Protein AF-A0A7S4NSK2-F1 (afdb_monomer_lite)

InterPro domains:
  IPR000242 Tyrosine-specific protein phosphatase, PTPase domain [PR00700] (182-200)
  IPR000242 Tyrosine-specific protein phosphatase, PTPase domain [PR00700] (207-222)
  IPR000387 Tyrosine-specific protein phosphatases domain [PS50056] (168-231)
  IPR003595 Protein-tyrosine phosphatase, catalytic [SM00404] (151-241)
  IPR016130 Protein-tyrosine phosphatase, active site [PS00383] (185-195)
  IPR020422 Dual specificity protein phosphatase domain [PS50054] (97-245)
  IPR020422 Dual specificity protein phosphatase domain [SM00195] (113-239)
  IPR029021 Protein-tyrosine phosphatase-like [G3DSA:3.90.190.10] (98-243)
  IPR029021 Protein-tyrosine phosphatase-like [SSF52799] (111-237)
  IPR050561 Protein Tyrosine Phosphatase [PTHR23339] (119-239)
  IPR057023 Swiss Army Knife protein, DSP-PTPase phosphatase domain [PF22784] (97-231)

pLDDT: mean 75.89, std 24.36, range [27.78, 98.69]

Organism: NCBI:txid180227

Foldseek 3Di:
DVVVVVVVVVPPDPDDDDPVVVVVVVVVVVVVVVVVVPPPDDDDDDPPDDDLVVVVVVVVVVPPDDDDDDDDDDQVVVVVVLCVVVVHDDPDDDQPQWTDPDPQQEIFHADQCLDVDHSLVNLVSCVSSVAQEEEEQDPDDDPQVSNCVSNHHYHYQHDPPPAERALVSLVVLLVVSVPGRYYYYYYHGRAARVLLSQLSNVLLSPDDSVVSNVSCCVSRPRHHPDPNSSVNSNVNSVVSVVVVD

Secondary structure (DSSP, 8-state):
-HHHHHHHHTTS--S---HHHHHHHHHHHHHHHHHHHHTSS----------HHHHHHHHHHTTTS------PPPHHHHHHHHHHHTT--TTS-S-TT-EEEETTTEEEESPTT-SSS-HHHHHHHHHHTT--EEEE-SSS---HHHHHHTT-EEEE----TTSPPPHHHHHHHHHHHHHSSSEEEE-SSSSHHHHHHHHHHHHHTT--HHHHHHHHHHHSTT-S-SHHHHHHHHHHHHHHHHHH-

Structure (mmCIF, N/CA/C/O backbone):
data_AF-A0A7S4NSK2-F1
#
_entry.id   AF-A0A7S4NSK2-F1
#
loop_
_atom_site.group_PDB
_atom_site.id
_atom_site.type_symbol
_atom_site.label_atom_id
_atom_site.label_alt_id
_atom_site.label_comp_id
_atom_site.label_asym_id
_atom_site.label_entity_id
_atom_site.label_seq_id
_atom_site.pdbx_PDB_ins_code
_atom_site.Cartn_x
_atom_site.Cartn_y
_atom_site.Cartn_z
_atom_site.occupancy
_atom_site.B_iso_or_equiv
_atom_site.auth_seq_id
_atom_site.auth_comp_id
_atom_site.auth_asym_id
_atom_site.auth_atom_id
_atom_site.pdbx_PDB_model_num
ATOM 1 N N . LEU A 1 1 ? -33.622 -53.165 12.334 1.00 48.06 1 LEU A N 1
ATOM 2 C CA . LEU A 1 1 ? -32.420 -53.846 12.876 1.00 48.06 1 LEU A CA 1
ATOM 3 C C . LEU A 1 1 ? -31.567 -52.925 13.761 1.00 48.06 1 LEU A C 1
ATOM 5 O O . LEU A 1 1 ? -31.170 -53.372 14.823 1.00 48.06 1 LEU A O 1
ATOM 9 N N . PHE A 1 2 ? -31.385 -51.640 13.420 1.00 43.84 2 PHE A N 1
ATOM 10 C CA . PHE A 1 2 ? -30.669 -50.651 14.256 1.00 43.84 2 PHE A CA 1
ATOM 11 C C . PHE A 1 2 ? -31.341 -50.361 15.621 1.00 43.84 2 PHE A C 1
ATOM 13 O O . PHE A 1 2 ? -30.677 -50.355 16.650 1.00 43.84 2 PHE A O 1
ATOM 20 N N . VAL A 1 3 ? -32.674 -50.226 15.661 1.00 46.94 3 VAL A N 1
ATOM 21 C CA . VAL A 1 3 ? -33.416 -49.914 16.906 1.00 46.94 3 VAL A CA 1
ATOM 22 C C . VAL A 1 3 ? -33.425 -51.083 17.907 1.00 46.94 3 VAL A C 1
ATOM 24 O O . VAL A 1 3 ? -33.414 -50.857 19.109 1.00 46.94 3 VAL A O 1
ATOM 27 N N . LEU A 1 4 ? -33.363 -52.331 17.428 1.00 42.56 4 LEU A N 1
ATOM 28 C CA . LEU A 1 4 ? -33.317 -53.527 18.285 1.00 42.56 4 LEU A CA 1
ATOM 29 C C . LEU A 1 4 ? -31.932 -53.768 18.910 1.00 42.56 4 LEU A C 1
ATOM 31 O O . LEU A 1 4 ? -31.846 -54.396 19.959 1.00 42.56 4 LEU A O 1
ATOM 35 N N . TRP A 1 5 ? -30.857 -53.250 18.306 1.00 47.72 5 TRP A N 1
ATOM 36 C CA . TRP A 1 5 ? -29.498 -53.398 18.837 1.00 47.72 5 TRP A CA 1
ATOM 37 C C . TRP A 1 5 ? -29.194 -52.374 19.944 1.00 47.72 5 TRP A C 1
ATOM 39 O O . TRP A 1 5 ? -28.638 -52.732 20.980 1.00 47.72 5 TRP A O 1
ATOM 49 N N . VAL A 1 6 ? -29.665 -51.129 19.791 1.00 49.78 6 VAL A N 1
ATOM 50 C CA . VAL A 1 6 ? -29.492 -50.057 20.794 1.00 49.78 6 VAL A CA 1
ATOM 51 C C . VAL A 1 6 ? -30.162 -50.407 22.131 1.00 49.78 6 VAL A C 1
ATOM 53 O O . VAL A 1 6 ? -29.620 -5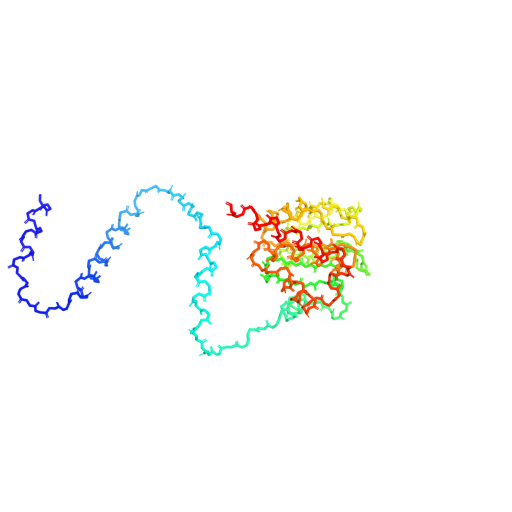0.102 23.192 1.00 49.78 6 VAL A O 1
ATOM 56 N N . SER A 1 7 ? -31.293 -51.117 22.105 1.00 45.03 7 SER A N 1
ATOM 57 C CA . SER A 1 7 ? -31.980 -51.566 23.324 1.00 45.03 7 SER A CA 1
ATOM 58 C C . SER A 1 7 ? -31.253 -52.696 24.067 1.00 45.03 7 SER A C 1
ATOM 60 O O . SER A 1 7 ? -31.401 -52.808 25.281 1.00 45.03 7 SER A O 1
ATOM 62 N N . LEU A 1 8 ? -30.444 -53.511 23.378 1.00 42.38 8 LEU A N 1
ATOM 63 C CA . LEU A 1 8 ? -29.698 -54.626 23.981 1.00 42.38 8 LEU A CA 1
ATOM 64 C C . LEU A 1 8 ? -28.357 -54.182 24.589 1.00 42.38 8 LEU A C 1
ATOM 66 O O . LEU A 1 8 ? -27.944 -54.726 25.612 1.00 42.38 8 LEU A O 1
ATOM 70 N N . SER A 1 9 ? -27.715 -53.146 24.042 1.00 45.72 9 SER A N 1
ATOM 71 C CA . SER A 1 9 ? -26.460 -52.606 24.590 1.00 45.72 9 SER A CA 1
ATOM 72 C C . SER A 1 9 ? -26.641 -51.778 25.869 1.00 45.72 9 SER A C 1
ATOM 74 O O . SER A 1 9 ? -25.706 -51.674 26.658 1.00 45.72 9 SER A O 1
ATOM 76 N N . LEU A 1 10 ? -27.838 -51.236 26.122 1.00 44.41 10 LEU A N 1
ATOM 77 C CA . LEU A 1 10 ? -28.136 -50.479 27.348 1.00 44.41 10 LEU A CA 1
ATOM 78 C C . LEU A 1 10 ? -28.413 -51.368 28.572 1.00 44.41 10 LEU A C 1
ATOM 80 O O . LEU A 1 10 ? -28.443 -50.865 29.691 1.00 44.41 10 LEU A O 1
ATOM 84 N N . CYS A 1 11 ? -28.583 -52.681 28.389 1.00 42.75 11 CYS A N 1
ATOM 85 C CA . CYS A 1 11 ? -28.995 -53.579 29.469 1.00 42.75 11 CYS A CA 1
ATOM 86 C C . CYS A 1 11 ? -27.838 -54.351 30.140 1.00 42.75 11 CYS A C 1
ATOM 88 O O . CYS A 1 11 ? -28.092 -55.138 31.044 1.00 42.75 11 CYS A O 1
ATOM 90 N N . SER A 1 12 ? -26.575 -54.156 29.727 1.00 45.25 12 SER A N 1
ATOM 91 C CA . SER A 1 12 ? -25.426 -54.943 30.236 1.00 45.25 12 SER A CA 1
ATOM 92 C C . SER A 1 12 ? -24.201 -54.119 30.657 1.00 45.25 12 SER A C 1
ATOM 94 O O . SER A 1 12 ? -23.076 -54.597 30.548 1.00 45.25 12 SER A O 1
ATOM 96 N N . PHE A 1 13 ? -24.380 -52.893 31.157 1.00 41.25 13 PHE A N 1
ATOM 97 C CA . PHE A 1 13 ? -23.256 -52.105 31.684 1.00 41.25 13 PHE A CA 1
ATOM 98 C C . PHE A 1 13 ? -23.541 -51.560 33.088 1.00 41.25 13 PHE A C 1
ATOM 100 O O . PHE A 1 13 ? -23.634 -50.360 33.330 1.00 41.25 13 PHE A O 1
ATOM 107 N N . SER A 1 14 ? -23.684 -52.474 34.049 1.00 50.28 14 SER A N 1
ATOM 108 C CA . SER A 1 14 ? -23.558 -52.163 35.473 1.00 50.28 14 SER A CA 1
ATOM 109 C C . SER A 1 14 ? -22.071 -52.101 35.834 1.00 50.28 14 SER A C 1
ATOM 111 O O . SER A 1 14 ? -21.473 -53.098 36.237 1.00 50.28 14 SER A O 1
ATOM 113 N N . GLY A 1 15 ? -21.448 -50.943 35.643 1.00 48.91 15 GLY A N 1
ATOM 114 C CA . GLY A 1 15 ? -20.050 -50.737 36.009 1.00 48.91 15 GLY A CA 1
ATOM 115 C C . GLY A 1 15 ? -19.680 -49.266 35.935 1.00 48.91 15 GLY A C 1
ATOM 116 O O . GLY A 1 15 ? -19.822 -48.637 34.892 1.00 48.91 15 GLY A O 1
ATOM 117 N N . SER A 1 16 ? -19.235 -48.718 37.061 1.00 54.38 16 SER A N 1
ATOM 118 C CA . SER A 1 16 ? -18.826 -47.328 37.244 1.00 54.38 16 SER A CA 1
ATOM 119 C C . SER A 1 16 ? -17.659 -46.947 36.324 1.00 54.38 16 SER A C 1
ATOM 121 O O . SER A 1 16 ? -16.496 -47.071 36.702 1.00 54.38 16 SER A O 1
ATOM 123 N N . LEU A 1 17 ? -17.960 -46.449 35.127 1.00 49.56 17 LEU A N 1
ATOM 124 C CA . LEU A 1 17 ? -17.038 -45.634 34.343 1.00 49.56 17 LEU A CA 1
ATOM 125 C C . LEU A 1 17 ? -17.546 -44.195 34.339 1.00 49.56 17 LEU A C 1
ATOM 127 O O . LEU A 1 17 ? -18.741 -43.944 34.179 1.00 49.56 17 LEU A O 1
ATOM 131 N N . SER A 1 18 ? -16.634 -43.248 34.563 1.00 61.62 18 SER A N 1
ATOM 132 C CA . SER A 1 18 ? -16.984 -41.835 34.646 1.00 61.62 18 SER A CA 1
ATOM 133 C C . SER A 1 18 ? -17.631 -41.368 33.341 1.00 61.62 18 SER A C 1
ATOM 135 O O . SER A 1 18 ? -17.203 -41.728 32.242 1.00 61.62 18 SER A O 1
ATOM 137 N N . PHE A 1 19 ? -18.657 -40.530 33.480 1.00 54.34 19 PHE A N 1
ATOM 138 C CA . PHE A 1 19 ? -19.456 -39.936 32.400 1.00 54.34 19 PHE A CA 1
ATOM 139 C C . PHE A 1 19 ? -18.605 -39.323 31.261 1.00 54.34 19 PHE A C 1
ATOM 141 O O . PHE A 1 19 ? -19.056 -39.212 30.125 1.00 54.34 19 PHE A O 1
ATOM 148 N N . SER A 1 20 ? -17.347 -38.979 31.555 1.00 56.88 20 SER A N 1
ATOM 149 C CA . SER A 1 20 ? -16.370 -38.408 30.625 1.00 56.88 20 SER A CA 1
ATOM 150 C C . SER A 1 20 ? -15.871 -39.398 29.556 1.00 56.88 20 SER A C 1
ATOM 152 O O . SER A 1 20 ? -15.723 -39.030 28.391 1.00 56.88 20 SER A O 1
ATOM 154 N N . LEU A 1 21 ? -15.677 -40.679 29.898 1.00 55.91 21 LEU A N 1
ATOM 155 C CA . LEU A 1 21 ? -15.218 -41.695 28.935 1.00 55.91 21 LEU A CA 1
ATOM 156 C C . LEU A 1 21 ? -16.309 -42.089 27.933 1.00 55.91 21 LEU A C 1
ATOM 158 O O . LEU A 1 21 ? -16.005 -42.375 26.777 1.00 55.91 21 LEU A O 1
ATOM 162 N N . PHE A 1 22 ? -17.575 -42.049 28.350 1.00 60.34 22 PHE A N 1
ATOM 163 C CA . PHE A 1 22 ? -18.706 -42.344 27.471 1.00 60.34 22 PHE A CA 1
ATOM 164 C C . PHE A 1 22 ? -18.863 -41.285 26.371 1.00 60.34 22 PHE A C 1
ATOM 166 O O . PHE A 1 22 ? -19.046 -41.626 25.203 1.00 60.34 22 PHE A O 1
ATOM 173 N N . PHE A 1 23 ? -18.698 -40.003 26.717 1.00 61.47 23 PHE A N 1
ATOM 174 C CA . PHE A 1 23 ? -18.707 -38.916 25.736 1.00 61.47 23 PHE A CA 1
ATOM 175 C C . PHE A 1 23 ? -17.536 -39.003 24.760 1.00 61.47 23 PHE A C 1
ATOM 177 O O . PHE A 1 23 ? -17.735 -38.783 23.569 1.00 61.47 23 PHE A O 1
ATOM 184 N N . LEU A 1 24 ? -16.344 -39.382 25.229 1.00 66.69 24 LEU A N 1
ATOM 185 C CA . LEU A 1 24 ? -15.174 -39.535 24.365 1.00 66.69 24 LEU A CA 1
ATOM 186 C C . LEU A 1 24 ? -15.370 -40.663 23.336 1.00 66.69 24 LEU A C 1
ATOM 188 O O . LEU A 1 24 ? -15.078 -40.478 22.157 1.00 66.69 24 LEU A O 1
ATOM 192 N N . PHE A 1 25 ? -15.927 -41.804 23.757 1.00 63.81 25 PHE A N 1
ATOM 193 C CA . PHE A 1 25 ? -16.236 -42.918 22.855 1.00 63.81 25 PHE A CA 1
ATOM 194 C C . PHE A 1 25 ? -17.364 -42.586 21.874 1.00 63.81 25 PHE A C 1
ATOM 196 O O . PHE A 1 25 ? -17.266 -42.930 20.697 1.00 63.81 25 PHE A O 1
ATOM 203 N N . PHE A 1 26 ? -18.397 -41.869 22.318 1.00 68.44 26 PHE A N 1
ATOM 204 C CA . PHE A 1 26 ? -19.473 -41.406 21.443 1.00 68.44 26 PHE A CA 1
ATOM 205 C C . PHE A 1 26 ? -18.962 -40.413 20.386 1.00 68.44 26 PHE A C 1
ATOM 207 O O . PHE A 1 26 ? -19.312 -40.529 19.212 1.00 68.44 26 PHE A O 1
ATOM 214 N N . PHE A 1 27 ? -18.068 -39.495 20.768 1.00 68.19 27 PHE A N 1
ATOM 215 C CA . PHE A 1 27 ? -17.462 -38.537 19.841 1.00 68.19 27 PHE A CA 1
ATOM 216 C C . PHE A 1 27 ? -16.536 -39.217 18.829 1.00 68.19 27 PHE A C 1
ATOM 218 O O . PHE A 1 27 ? -16.627 -38.930 17.638 1.00 68.19 27 PHE A O 1
ATOM 225 N N . LEU A 1 28 ? -15.693 -40.157 19.271 1.00 68.19 28 LEU A N 1
ATOM 226 C CA . LEU A 1 28 ? -14.806 -40.918 18.384 1.00 68.19 28 LEU A CA 1
ATOM 227 C C . LEU A 1 28 ? -15.592 -41.806 17.407 1.00 68.19 28 LEU A C 1
ATOM 229 O O . LEU A 1 28 ? -15.197 -41.942 16.249 1.00 68.19 28 LEU A O 1
ATOM 233 N N . PHE A 1 29 ? -16.734 -42.354 17.834 1.00 64.44 29 PHE A N 1
ATOM 234 C CA . PHE A 1 29 ? -17.601 -43.159 16.973 1.00 64.44 29 PHE A CA 1
ATOM 235 C C . PHE A 1 29 ? -18.348 -42.306 15.935 1.00 64.44 29 PHE A C 1
ATOM 237 O O . PHE A 1 29 ? -18.388 -42.676 14.764 1.00 64.44 29 PHE A O 1
ATOM 244 N N . ILE A 1 30 ? -18.861 -41.128 16.318 1.00 69.94 30 ILE A N 1
ATOM 245 C CA . ILE A 1 30 ? -19.440 -40.159 15.368 1.00 69.94 30 ILE A CA 1
ATOM 246 C C . ILE A 1 30 ? -18.384 -39.682 14.370 1.00 69.94 30 ILE A C 1
ATOM 248 O O . ILE A 1 30 ? -18.668 -39.599 13.178 1.00 69.94 30 ILE A O 1
ATOM 252 N N . PHE A 1 31 ? -17.158 -39.419 14.826 1.00 64.56 31 PHE A N 1
ATOM 253 C CA . PHE A 1 31 ? -16.075 -38.963 13.958 1.00 64.56 31 PHE A CA 1
ATOM 254 C C . PHE A 1 31 ? -15.656 -40.045 12.952 1.00 64.56 31 PHE A C 1
ATOM 256 O O . PHE A 1 31 ? -15.459 -39.745 11.779 1.00 64.56 31 PHE A O 1
ATOM 263 N N . SER A 1 32 ? -15.604 -41.313 13.372 1.00 62.41 32 SER A N 1
ATOM 264 C CA . SER A 1 32 ? -15.318 -42.444 12.480 1.00 62.41 32 SER A CA 1
ATOM 265 C C . SER A 1 32 ? -16.455 -42.713 11.486 1.00 62.41 32 SER A C 1
ATOM 267 O O . SER A 1 32 ? -16.185 -43.006 10.322 1.00 62.41 32 SER A O 1
ATOM 269 N N . PHE A 1 33 ? -17.716 -42.550 11.901 1.00 52.69 33 PHE A N 1
ATOM 270 C CA . PHE A 1 33 ? -18.875 -42.719 11.020 1.00 52.69 33 PHE A CA 1
ATOM 271 C C . PHE A 1 33 ? -19.003 -41.574 10.003 1.00 52.69 33 PHE A C 1
ATOM 273 O O . PHE A 1 33 ? -19.283 -41.822 8.833 1.00 52.69 33 PHE A O 1
ATOM 280 N N . LEU A 1 34 ? -18.718 -40.332 10.410 1.00 55.53 34 LEU A N 1
ATOM 281 C CA . LEU A 1 34 ? -18.641 -39.184 9.502 1.00 55.53 34 LEU A CA 1
ATOM 282 C C . LEU A 1 34 ? -17.461 -39.318 8.532 1.00 55.53 34 LEU A C 1
ATOM 284 O O . LEU A 1 34 ? -17.622 -39.040 7.349 1.00 55.53 34 LEU A O 1
ATOM 288 N N . PHE A 1 35 ? -16.309 -39.818 8.983 1.00 50.88 35 PHE A N 1
ATOM 289 C CA . PHE A 1 35 ? -15.156 -40.045 8.110 1.00 50.88 35 PHE A CA 1
ATOM 290 C C . PHE A 1 35 ? -15.433 -41.119 7.043 1.00 50.88 35 PHE A C 1
ATOM 292 O O . PHE A 1 35 ? -15.098 -40.911 5.882 1.00 50.88 35 PHE A O 1
ATOM 299 N N . SER A 1 36 ? -16.124 -42.214 7.391 1.00 47.50 36 SER A N 1
ATOM 300 C CA . SER A 1 36 ? -16.527 -43.241 6.412 1.00 47.50 36 SER A CA 1
ATOM 301 C C . SER A 1 36 ? -17.673 -42.809 5.492 1.00 47.50 36 SER A C 1
ATOM 303 O O . SER A 1 36 ? -17.777 -43.327 4.385 1.00 47.50 36 SER A O 1
ATOM 305 N N . PHE A 1 37 ? -18.528 -41.871 5.909 1.00 42.88 37 PHE A N 1
ATOM 306 C CA . PHE A 1 37 ? -19.607 -41.356 5.056 1.00 42.88 37 PHE A CA 1
ATOM 307 C C . PHE A 1 37 ? -19.106 -40.311 4.041 1.00 42.88 37 PHE A C 1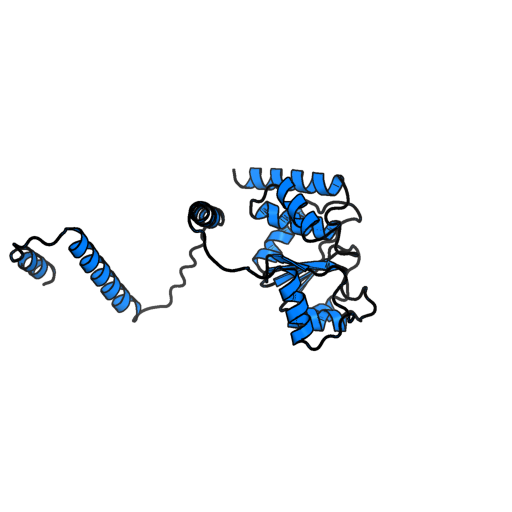
ATOM 309 O O . PHE A 1 37 ? -19.691 -40.156 2.973 1.00 42.88 37 PHE A O 1
ATOM 316 N N . PHE A 1 38 ? -17.998 -39.622 4.338 1.00 43.44 38 PHE A N 1
ATOM 317 C CA . PHE A 1 38 ? -17.425 -38.586 3.470 1.00 43.44 38 PHE A CA 1
ATOM 318 C C . PHE A 1 38 ? -16.428 -39.098 2.418 1.00 43.44 38 PHE A C 1
ATOM 320 O O . PHE A 1 38 ? -16.075 -38.340 1.517 1.00 43.44 38 PHE A O 1
ATOM 327 N N . THR A 1 39 ? -15.993 -40.362 2.467 1.00 45.97 39 THR A N 1
ATOM 328 C CA . THR A 1 39 ? -15.050 -40.902 1.469 1.00 45.97 39 THR A CA 1
ATOM 329 C C . THR A 1 39 ? -15.689 -41.326 0.148 1.00 45.97 39 THR A C 1
ATOM 331 O O . THR A 1 39 ? -14.947 -41.620 -0.784 1.00 45.97 39 THR A O 1
ATOM 334 N N . GLU A 1 40 ? -17.021 -41.342 0.018 1.00 48.88 40 GLU A N 1
ATOM 335 C CA . GLU A 1 40 ? -17.656 -41.902 -1.186 1.00 48.88 40 GLU A CA 1
ATOM 336 C C . GLU A 1 40 ? -18.537 -40.980 -2.024 1.00 48.88 40 GLU A C 1
ATOM 338 O O . GLU A 1 40 ? -18.862 -41.389 -3.131 1.00 48.88 40 GLU A O 1
ATOM 343 N N . ASN A 1 41 ? -18.884 -39.747 -1.638 1.00 40.06 41 ASN A N 1
ATOM 344 C CA . ASN A 1 41 ? -19.697 -38.918 -2.540 1.00 40.06 41 ASN A CA 1
ATOM 345 C C . ASN A 1 41 ? -19.421 -37.413 -2.460 1.00 40.06 41 ASN A C 1
ATOM 347 O O . ASN A 1 41 ? -19.643 -36.767 -1.441 1.00 40.06 41 ASN A O 1
ATOM 351 N N . THR A 1 42 ? -19.072 -36.865 -3.629 1.00 38.31 42 THR A N 1
ATOM 352 C CA . THR A 1 42 ? -19.230 -35.468 -4.071 1.00 38.31 42 THR A CA 1
ATOM 353 C C . THR A 1 42 ? -18.466 -34.374 -3.315 1.00 38.31 42 THR A C 1
ATOM 355 O O . THR A 1 42 ? -18.721 -34.052 -2.159 1.00 38.31 42 THR A O 1
ATOM 358 N N . THR A 1 43 ? -17.571 -33.712 -4.051 1.00 40.75 43 THR A N 1
ATOM 359 C CA . THR A 1 43 ? -16.918 -32.449 -3.698 1.00 40.75 43 THR A CA 1
ATOM 360 C C . THR A 1 43 ? -17.958 -31.357 -3.454 1.00 40.75 43 THR A C 1
ATOM 362 O O . THR A 1 43 ? -18.509 -30.793 -4.399 1.00 40.75 43 THR A O 1
ATOM 365 N N . PHE A 1 44 ? -18.208 -31.039 -2.188 1.00 31.83 44 PHE A N 1
ATOM 366 C CA . PHE A 1 44 ? -18.980 -29.870 -1.782 1.00 31.83 44 PHE A CA 1
ATOM 367 C C . PHE A 1 44 ? -18.024 -28.894 -1.087 1.00 31.83 44 PHE A C 1
ATOM 369 O O . PHE A 1 44 ? -17.609 -29.107 0.051 1.00 31.83 44 PHE A O 1
ATOM 376 N N . SER A 1 45 ? -17.610 -27.841 -1.793 1.00 34.62 45 SER A N 1
ATOM 377 C CA . SER A 1 45 ? -16.796 -26.766 -1.226 1.00 34.62 45 SER A CA 1
ATOM 378 C C . SER A 1 45 ? -17.684 -25.853 -0.378 1.00 34.62 45 SER A C 1
ATOM 380 O O . SER A 1 45 ? -18.267 -24.893 -0.881 1.00 34.62 45 SER A O 1
ATOM 382 N N . LEU A 1 46 ? -17.803 -26.148 0.915 1.00 28.64 46 LEU A N 1
ATOM 383 C CA . LEU A 1 46 ? -18.320 -25.191 1.892 1.00 28.64 46 LEU A CA 1
ATOM 384 C C . LEU A 1 46 ? -17.216 -24.182 2.219 1.00 28.64 46 LEU A C 1
ATOM 386 O O . LEU A 1 46 ? -16.363 -24.424 3.070 1.00 28.64 46 LEU A O 1
ATOM 390 N N . SER A 1 47 ? -17.228 -23.035 1.543 1.00 35.44 47 SER A N 1
ATOM 391 C CA . SER A 1 47 ? -16.490 -21.858 1.994 1.00 35.44 47 SER A CA 1
ATOM 392 C C . SER A 1 47 ? -17.219 -21.259 3.199 1.00 35.44 47 SER A C 1
ATOM 394 O O . SER A 1 47 ? -18.157 -20.476 3.047 1.00 35.44 47 SER A O 1
ATOM 396 N N . PHE A 1 48 ? -16.804 -21.631 4.408 1.00 30.23 48 PHE A N 1
ATOM 397 C CA . PHE A 1 48 ? -17.176 -20.883 5.605 1.00 30.23 48 PHE A CA 1
ATOM 398 C C . PHE A 1 48 ? -16.417 -19.552 5.595 1.00 30.23 48 PHE A C 1
ATOM 400 O O . PHE A 1 48 ? -15.230 -19.498 5.909 1.00 30.23 48 PHE A O 1
ATOM 407 N N . SER A 1 49 ? -17.102 -18.474 5.210 1.00 38.22 49 SER A N 1
ATOM 408 C CA . SER A 1 49 ? -16.626 -17.115 5.460 1.00 38.22 49 SER A CA 1
ATOM 409 C C . SER A 1 49 ? -16.807 -16.828 6.949 1.00 38.22 49 SER A C 1
ATOM 411 O O . SER A 1 49 ? -17.926 -16.659 7.434 1.00 38.22 49 SER A O 1
ATOM 413 N N . PHE A 1 50 ? -15.706 -16.855 7.696 1.00 36.62 50 PHE A N 1
ATOM 414 C CA . PHE A 1 50 ? -15.688 -16.381 9.074 1.00 36.62 50 PHE A CA 1
ATOM 415 C C . PHE A 1 50 ? -15.585 -14.850 9.064 1.00 36.62 50 PHE A C 1
ATOM 417 O O . PHE A 1 50 ? -14.659 -14.324 8.445 1.00 36.62 50 PHE A O 1
ATOM 424 N N . PRO A 1 51 ? -16.474 -14.118 9.760 1.00 40.88 51 PRO A N 1
ATOM 425 C CA . PRO A 1 51 ? -16.311 -12.683 9.953 1.00 40.88 51 PRO A CA 1
ATOM 426 C C . PRO A 1 51 ? -14.967 -12.410 10.638 1.00 40.88 51 PRO A C 1
ATOM 428 O O . PRO A 1 51 ? -14.671 -12.998 11.683 1.00 40.88 51 PRO A O 1
ATOM 431 N N . SER A 1 52 ? -14.164 -11.507 10.075 1.00 43.22 52 SER A N 1
ATOM 432 C CA . SER A 1 52 ? -12.829 -11.107 10.558 1.00 43.22 52 SER A CA 1
ATOM 433 C C . SER A 1 52 ? -12.795 -10.737 12.054 1.00 43.22 52 SER A C 1
ATOM 435 O O . SER A 1 52 ? -11.791 -10.949 12.733 1.00 43.22 52 SER A O 1
ATOM 437 N N . HIS A 1 53 ? -13.927 -10.308 12.618 1.00 48.12 53 HIS A N 1
ATOM 438 C CA . HIS A 1 53 ? -14.088 -9.997 14.040 1.00 48.12 53 HIS A CA 1
ATOM 439 C C . HIS A 1 53 ? -14.014 -11.224 14.984 1.00 48.12 53 HIS A C 1
ATOM 441 O O . HIS A 1 53 ? -13.514 -11.123 16.105 1.00 48.12 53 HIS A O 1
ATOM 447 N N . LEU A 1 54 ? -14.457 -12.413 14.552 1.00 37.44 54 LEU A N 1
ATOM 448 C CA . LEU A 1 54 ? -14.371 -13.645 15.361 1.00 37.44 54 LEU A CA 1
ATOM 449 C C . LEU A 1 54 ? -12.934 -14.186 15.437 1.00 37.44 54 LEU A C 1
ATOM 451 O O . LEU A 1 54 ? -12.530 -14.726 16.468 1.00 37.44 54 LEU A O 1
ATOM 455 N N . LEU A 1 55 ? -12.136 -13.966 14.386 1.00 46.09 55 LEU A N 1
ATOM 456 C CA . LEU A 1 55 ? -10.694 -14.233 14.386 1.00 46.09 55 LEU A CA 1
ATOM 457 C C . LEU A 1 55 ? -9.945 -13.320 15.368 1.00 46.09 55 LEU A C 1
ATOM 459 O O . LEU A 1 55 ? -9.022 -13.781 16.041 1.00 46.09 55 LEU A O 1
ATOM 463 N N . TYR A 1 56 ? -10.372 -12.062 15.512 1.00 43.78 56 TYR A N 1
ATOM 464 C CA . TYR A 1 56 ? -9.810 -11.131 16.492 1.00 43.78 56 TYR A CA 1
ATOM 465 C C . TYR A 1 56 ? -10.084 -11.575 17.938 1.00 43.78 56 TYR A C 1
ATOM 467 O O . TYR A 1 56 ? -9.150 -11.672 18.733 1.00 43.78 56 TYR A O 1
ATOM 475 N N . LEU A 1 57 ? -11.322 -11.953 18.278 1.00 38.59 57 LEU A N 1
ATOM 476 C CA . LEU A 1 57 ? -11.668 -12.399 19.639 1.00 38.59 57 LEU A CA 1
ATOM 477 C C . LEU A 1 57 ? -10.948 -13.693 20.056 1.00 38.59 57 LEU A C 1
ATOM 479 O O . LEU A 1 57 ? -10.538 -13.832 21.210 1.00 38.59 57 LEU A O 1
ATOM 483 N N . LEU A 1 58 ? -10.718 -14.614 19.115 1.00 40.38 58 LEU A N 1
ATOM 484 C CA . LEU A 1 58 ? -9.903 -15.809 19.361 1.00 40.38 58 LEU A CA 1
ATOM 485 C C . LEU A 1 58 ? -8.414 -15.473 19.561 1.00 40.38 58 LEU A C 1
ATOM 487 O O . LEU A 1 58 ? -7.735 -16.137 20.344 1.00 40.38 58 LEU A O 1
ATOM 491 N N . LYS A 1 59 ? -7.902 -14.426 18.901 1.00 44.09 59 LYS A N 1
ATOM 492 C CA . LYS A 1 59 ? -6.518 -13.952 19.064 1.00 44.09 59 LYS A CA 1
ATOM 493 C C . LYS A 1 59 ? -6.308 -13.226 20.399 1.00 44.09 59 LYS A C 1
ATOM 495 O O . LYS A 1 59 ? -5.280 -13.426 21.039 1.00 44.09 59 LYS A O 1
ATOM 500 N N . VAL A 1 60 ? -7.284 -12.422 20.830 1.00 43.25 60 VAL A N 1
ATOM 501 C CA . VAL A 1 60 ? -7.222 -11.624 22.068 1.00 43.25 60 VAL A CA 1
ATOM 502 C C . VAL A 1 60 ? -7.363 -12.501 23.318 1.00 43.25 60 VAL A C 1
ATOM 504 O O . VAL A 1 60 ? -6.631 -12.295 24.284 1.00 43.25 60 VAL A O 1
ATOM 507 N N . ASN A 1 61 ? -8.201 -13.544 23.293 1.00 37.91 61 ASN A N 1
ATOM 508 C CA . ASN A 1 61 ? -8.348 -14.459 24.436 1.00 37.91 61 ASN A CA 1
ATOM 509 C C . ASN A 1 61 ? -7.131 -15.375 24.666 1.00 37.91 61 ASN A C 1
ATOM 511 O O . ASN A 1 61 ? -6.936 -15.852 25.780 1.00 37.91 61 ASN A O 1
ATOM 515 N N . ASN A 1 62 ? -6.277 -15.571 23.656 1.00 34.94 62 ASN A N 1
ATOM 516 C CA . ASN A 1 62 ? -5.008 -16.297 23.792 1.00 34.94 62 ASN A CA 1
ATOM 517 C C . ASN A 1 62 ? -3.817 -15.400 24.188 1.00 34.94 62 ASN A C 1
ATOM 519 O O . ASN A 1 62 ? -2.712 -15.903 24.373 1.00 34.94 62 ASN A O 1
ATOM 523 N N . MET A 1 63 ? -4.006 -14.084 24.350 1.00 37.94 63 MET A N 1
ATOM 524 C CA . MET A 1 63 ? -2.936 -13.162 24.763 1.00 37.94 63 MET A CA 1
ATOM 525 C C . MET A 1 63 ? -2.746 -13.045 26.286 1.00 37.94 63 MET A C 1
ATOM 527 O O . MET A 1 63 ? -1.833 -12.348 26.723 1.00 37.94 63 MET A O 1
ATOM 531 N N . SER A 1 64 ? -3.541 -13.738 27.110 1.00 34.41 64 SER A N 1
ATOM 532 C CA . SER A 1 64 ? -3.432 -13.674 28.578 1.00 34.41 64 SER A CA 1
ATOM 533 C C . SER A 1 64 ? -2.779 -14.890 29.248 1.00 34.41 64 SER A C 1
ATOM 535 O O . SER A 1 64 ? -2.629 -14.885 30.467 1.00 34.41 64 SER A O 1
ATOM 537 N N . SER A 1 65 ? -2.317 -15.909 28.512 1.00 33.59 65 SER A N 1
ATOM 538 C CA . SER A 1 65 ? -1.545 -16.998 29.135 1.00 33.59 65 SER A CA 1
ATOM 539 C C . SER A 1 65 ? -0.647 -17.770 28.164 1.00 33.59 65 SER A C 1
ATOM 541 O O . SER A 1 65 ? -1.062 -18.761 27.586 1.00 33.59 65 SER A O 1
ATOM 543 N N . SER A 1 66 ? 0.615 -17.348 28.038 1.00 30.91 66 SER A N 1
ATOM 544 C CA . SER A 1 66 ? 1.773 -18.262 27.989 1.00 30.91 66 SER A CA 1
ATOM 545 C C . SER A 1 66 ? 3.069 -17.486 27.752 1.00 30.91 66 SER A C 1
ATOM 547 O O . SER A 1 66 ? 3.380 -17.049 26.645 1.00 30.91 66 SER A O 1
ATOM 549 N N . SER A 1 67 ? 3.855 -17.355 28.811 1.00 37.12 67 SER A N 1
ATOM 550 C CA . SER A 1 67 ? 5.287 -17.093 28.764 1.00 37.12 67 SER A CA 1
ATOM 551 C C . SER A 1 67 ? 6.033 -18.369 28.357 1.00 37.12 67 SER A C 1
ATOM 553 O O . SER A 1 67 ? 5.977 -19.344 29.103 1.00 37.12 67 SER A O 1
ATOM 555 N N . SER A 1 68 ? 6.737 -18.380 27.219 1.00 28.77 68 SER A N 1
ATOM 556 C CA . SER A 1 68 ? 8.083 -18.979 27.058 1.00 28.77 68 SER A CA 1
ATOM 557 C C . SER A 1 68 ? 8.550 -19.044 25.592 1.00 28.77 68 SER A C 1
ATOM 559 O O . SER A 1 68 ? 7.856 -19.524 24.706 1.00 28.77 68 SER A O 1
ATOM 561 N N . SER A 1 69 ? 9.784 -18.562 25.398 1.00 32.00 69 SER A N 1
ATOM 562 C CA . SER A 1 69 ? 10.781 -18.942 24.382 1.00 32.00 69 SER A CA 1
ATOM 563 C C . SER A 1 69 ? 10.414 -18.925 22.891 1.00 32.00 69 SER A C 1
ATOM 565 O O . SER A 1 69 ? 10.033 -19.940 22.317 1.00 32.00 69 SER A O 1
ATOM 567 N N . SER A 1 70 ? 10.733 -17.821 22.212 1.00 27.78 70 SER A N 1
ATOM 568 C CA . SER A 1 70 ? 11.858 -17.708 21.250 1.00 27.78 70 SER A CA 1
ATOM 569 C C . SER A 1 70 ? 11.848 -16.306 20.608 1.00 27.78 70 SER A C 1
ATOM 571 O O . SER A 1 70 ? 10.776 -15.723 20.445 1.00 27.78 70 SER A O 1
ATOM 573 N N . PRO A 1 71 ? 13.007 -15.697 20.288 1.00 30.52 71 PRO A N 1
ATOM 574 C CA . PRO A 1 71 ? 13.020 -14.390 19.650 1.00 30.52 71 PRO A CA 1
ATOM 575 C C . PRO A 1 71 ? 12.632 -14.561 18.179 1.00 30.52 71 PRO A C 1
ATO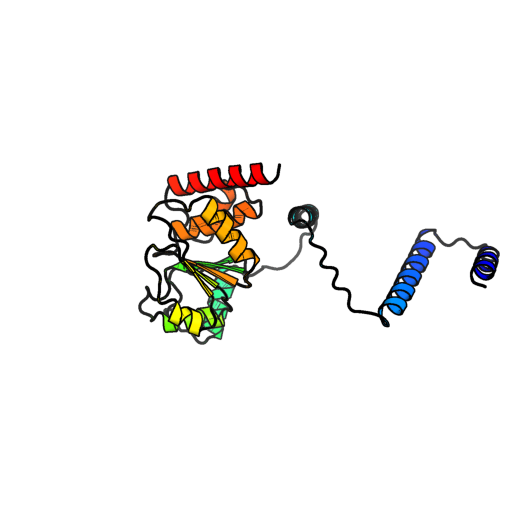M 577 O O . PRO A 1 71 ? 13.425 -15.027 17.366 1.00 30.52 71 PRO A O 1
ATOM 580 N N . SER A 1 72 ? 11.400 -14.186 17.833 1.00 31.03 72 SER A N 1
ATOM 581 C CA . SER A 1 72 ? 11.001 -13.979 16.440 1.00 31.03 72 SER A CA 1
ATOM 582 C C . SER A 1 72 ? 11.912 -12.911 15.821 1.00 31.03 72 SER A C 1
ATOM 584 O O . SER A 1 72 ? 12.062 -11.840 16.426 1.00 31.03 72 SER A O 1
ATOM 586 N N . PRO A 1 73 ? 12.529 -13.156 14.657 1.00 31.14 73 PRO A N 1
ATOM 587 C CA . PRO A 1 73 ? 13.498 -12.227 14.105 1.00 31.14 73 PRO A CA 1
ATOM 588 C C . PRO A 1 73 ? 12.775 -10.955 13.627 1.00 31.14 73 PRO A C 1
ATOM 590 O O . PRO A 1 73 ? 11.646 -10.990 13.134 1.00 31.14 73 PRO A O 1
ATOM 593 N N . SER A 1 74 ? 13.391 -9.794 13.853 1.00 33.44 74 SER A N 1
ATOM 594 C CA . SER A 1 74 ? 12.815 -8.486 13.518 1.00 33.44 74 SER A CA 1
ATOM 595 C C . SER A 1 74 ? 12.568 -8.362 12.003 1.00 33.44 74 SER A C 1
ATOM 597 O O . SER A 1 74 ? 13.360 -8.900 11.234 1.00 33.44 74 SER A O 1
ATOM 599 N N . PRO A 1 75 ? 11.549 -7.626 11.517 1.00 42.09 75 PRO A N 1
ATOM 600 C CA . PRO A 1 75 ? 11.197 -7.561 10.085 1.00 42.09 75 PRO A CA 1
ATOM 601 C C . PRO A 1 75 ? 12.360 -7.196 9.140 1.00 42.09 75 PRO A C 1
ATOM 603 O O . PRO A 1 75 ? 12.386 -7.619 7.986 1.00 42.09 75 PRO A O 1
ATOM 606 N N . SER A 1 76 ? 13.362 -6.467 9.644 1.00 45.44 76 SER A N 1
ATOM 607 C CA . SER A 1 76 ? 14.598 -6.111 8.933 1.00 45.44 76 SER A CA 1
ATOM 608 C C . SER A 1 76 ? 15.515 -7.294 8.595 1.00 45.44 76 SER A C 1
ATOM 610 O O . SER A 1 76 ? 16.341 -7.172 7.695 1.00 45.44 76 SER A O 1
ATOM 612 N N . SER A 1 77 ? 15.405 -8.411 9.315 1.00 47.03 77 SER A N 1
ATOM 613 C CA . SER A 1 77 ? 16.176 -9.636 9.053 1.00 47.03 77 SER A CA 1
ATOM 614 C C . SER A 1 77 ? 15.698 -10.333 7.780 1.00 47.03 77 SER A C 1
ATOM 616 O O . SER A 1 77 ? 16.518 -10.621 6.925 1.00 47.03 77 SER A O 1
ATOM 618 N N . SER A 1 78 ? 14.382 -10.458 7.577 1.00 54.28 78 SER A N 1
ATOM 619 C CA . SER A 1 78 ? 13.797 -11.166 6.426 1.00 54.28 78 SER A CA 1
ATOM 620 C C . SER A 1 78 ? 14.159 -10.562 5.066 1.00 54.28 78 SER A C 1
ATOM 622 O O . SER A 1 78 ? 14.425 -11.287 4.113 1.00 54.28 78 SER A O 1
ATOM 624 N N . VAL A 1 79 ? 14.216 -9.229 4.967 1.00 54.81 79 VAL A N 1
ATOM 625 C CA . VAL A 1 79 ? 14.603 -8.543 3.725 1.00 54.81 79 VAL A CA 1
ATOM 626 C C . VAL A 1 79 ? 16.097 -8.703 3.482 1.00 54.81 79 VAL A C 1
ATOM 628 O O . VAL A 1 79 ? 16.493 -9.018 2.369 1.00 54.81 79 VAL A O 1
ATOM 631 N N . LYS A 1 80 ? 16.931 -8.557 4.518 1.00 53.50 80 LYS A N 1
ATOM 632 C CA . LYS A 1 80 ? 18.381 -8.757 4.399 1.00 53.50 80 LYS A CA 1
ATOM 633 C C . LYS A 1 80 ? 18.735 -10.206 4.079 1.00 53.50 80 LYS A C 1
ATOM 635 O O . LYS A 1 80 ? 19.600 -10.432 3.246 1.00 53.50 80 LYS A O 1
ATOM 640 N N . GLU A 1 81 ? 18.062 -11.170 4.693 1.00 56.12 81 GLU A N 1
ATOM 641 C CA . GLU A 1 81 ? 18.215 -12.601 4.427 1.00 56.12 81 GLU A CA 1
ATOM 642 C C . GLU A 1 81 ? 17.755 -12.954 3.014 1.00 56.12 81 GLU A C 1
ATOM 644 O O . GLU A 1 81 ? 18.482 -13.650 2.316 1.00 56.12 81 GLU A O 1
ATOM 649 N N . ALA A 1 82 ? 16.625 -12.411 2.546 1.00 56.44 82 ALA A N 1
ATOM 650 C CA . ALA A 1 82 ? 16.193 -12.563 1.158 1.00 56.44 82 ALA A CA 1
ATOM 651 C C . ALA A 1 82 ? 17.202 -11.936 0.179 1.00 56.44 82 ALA A C 1
ATOM 653 O O . ALA A 1 82 ? 17.621 -12.593 -0.765 1.00 56.44 82 ALA A O 1
ATOM 654 N N . MET A 1 83 ? 17.667 -10.708 0.433 1.00 58.91 83 MET A N 1
ATOM 655 C CA . MET A 1 83 ? 18.687 -10.040 -0.389 1.00 58.91 83 MET A CA 1
ATOM 656 C C . MET A 1 83 ? 20.016 -10.816 -0.397 1.00 58.91 83 MET A C 1
ATOM 658 O O . MET A 1 83 ? 20.646 -10.961 -1.442 1.00 58.91 83 MET A O 1
ATOM 662 N N . THR A 1 84 ? 20.415 -11.377 0.747 1.00 58.25 84 THR A N 1
ATOM 663 C CA . THR A 1 84 ? 21.640 -12.181 0.895 1.00 58.25 84 THR A CA 1
ATOM 664 C C . THR A 1 84 ? 21.506 -13.531 0.189 1.00 58.25 84 THR A C 1
ATOM 666 O O . THR A 1 84 ? 22.418 -13.943 -0.524 1.00 58.25 84 THR A O 1
ATOM 669 N N . ALA A 1 85 ? 20.360 -14.206 0.322 1.00 56.09 85 ALA A N 1
ATOM 670 C CA . ALA A 1 85 ? 20.057 -15.464 -0.362 1.00 56.09 85 ALA A CA 1
ATOM 671 C C . ALA A 1 85 ? 19.990 -15.303 -1.890 1.00 56.09 85 ALA A C 1
ATOM 673 O O . ALA A 1 85 ? 20.263 -16.251 -2.623 1.00 56.09 85 ALA A O 1
ATOM 674 N N . LEU A 1 86 ? 19.683 -14.095 -2.370 1.00 59.69 86 LEU A N 1
ATOM 675 C CA . LEU A 1 86 ? 19.691 -13.726 -3.786 1.00 59.69 86 LEU A CA 1
ATOM 676 C C . LEU A 1 86 ? 21.080 -13.292 -4.301 1.00 59.69 86 LEU A C 1
ATOM 678 O O . LEU A 1 86 ? 21.201 -12.902 -5.461 1.00 59.69 86 LEU A O 1
ATOM 682 N N . GLY A 1 87 ? 22.132 -13.364 -3.473 1.00 49.84 87 GLY A N 1
ATOM 683 C CA . GLY A 1 87 ? 23.501 -13.003 -3.861 1.00 49.84 87 GLY A CA 1
ATOM 684 C C . GLY A 1 87 ? 23.695 -11.506 -4.122 1.00 49.84 87 GLY A C 1
ATOM 685 O O . GLY A 1 87 ? 24.597 -11.121 -4.866 1.00 49.84 87 GLY A O 1
ATOM 686 N N . MET A 1 88 ? 22.836 -10.658 -3.550 1.00 56.25 88 MET A N 1
ATOM 687 C CA . MET A 1 88 ? 22.872 -9.212 -3.753 1.00 56.25 88 MET A CA 1
ATOM 688 C C . MET A 1 88 ? 23.915 -8.567 -2.834 1.00 56.25 88 MET A C 1
ATOM 690 O O . MET A 1 88 ? 24.003 -8.879 -1.647 1.00 56.25 88 MET A O 1
ATOM 694 N N . VAL A 1 89 ? 24.712 -7.648 -3.382 1.00 47.91 89 VAL A N 1
ATOM 695 C CA . VAL A 1 89 ? 25.743 -6.916 -2.634 1.00 47.91 89 VAL A CA 1
ATOM 696 C C . VAL A 1 89 ? 25.076 -5.840 -1.777 1.00 47.91 89 VAL A C 1
ATOM 698 O O . VAL A 1 89 ? 24.155 -5.158 -2.233 1.00 47.91 89 VAL A O 1
ATOM 701 N N . GLU A 1 90 ? 25.556 -5.649 -0.550 1.00 39.50 90 GLU A N 1
ATOM 702 C CA . GLU A 1 90 ? 25.159 -4.533 0.311 1.00 39.50 90 GLU A CA 1
ATOM 703 C C . GLU A 1 90 ? 25.357 -3.204 -0.455 1.00 39.50 90 GLU A C 1
ATOM 705 O O . GLU A 1 90 ? 26.475 -2.852 -0.824 1.00 39.50 90 GLU A O 1
ATOM 710 N N . GLY A 1 91 ? 24.262 -2.507 -0.789 1.00 46.22 91 GLY A N 1
ATOM 711 C CA . GLY A 1 91 ? 24.283 -1.304 -1.642 1.00 46.22 91 GLY A CA 1
ATOM 712 C C . GLY A 1 91 ? 23.802 -1.487 -3.091 1.00 46.22 91 GLY A C 1
ATOM 713 O O . GLY A 1 91 ? 23.786 -0.513 -3.841 1.00 46.22 91 GLY A O 1
ATOM 714 N N . THR A 1 92 ? 23.359 -2.684 -3.492 1.00 47.81 92 THR A N 1
ATOM 715 C CA . THR A 1 92 ? 22.645 -2.910 -4.765 1.00 47.81 92 THR A CA 1
ATOM 716 C C . THR A 1 92 ? 21.131 -2.858 -4.551 1.00 47.81 92 THR A C 1
ATOM 718 O O . THR A 1 92 ? 20.611 -3.373 -3.563 1.00 47.81 92 THR A O 1
ATOM 721 N N . CYS A 1 93 ? 20.450 -2.102 -5.415 1.00 51.03 93 CYS A N 1
ATOM 722 C CA . CYS A 1 93 ? 19.152 -1.496 -5.138 1.00 51.03 93 CYS A CA 1
ATOM 723 C C . CYS A 1 93 ? 18.046 -2.491 -4.766 1.00 51.03 93 CYS A C 1
ATOM 725 O O . CYS A 1 93 ? 17.651 -3.341 -5.556 1.00 51.03 93 CYS A O 1
ATOM 727 N N . LEU A 1 94 ? 17.471 -2.255 -3.592 1.00 63.75 94 LEU A N 1
ATOM 728 C CA . LEU A 1 94 ? 16.042 -2.377 -3.356 1.00 63.75 94 LEU A CA 1
ATOM 729 C C . LEU A 1 94 ? 15.544 -0.940 -3.161 1.00 63.75 94 LEU A C 1
ATOM 731 O O . LEU A 1 94 ? 16.270 -0.141 -2.560 1.00 63.75 94 LEU A O 1
ATOM 735 N N . CYS A 1 95 ? 14.354 -0.605 -3.674 1.00 68.25 95 CYS A N 1
ATOM 736 C CA . CYS A 1 95 ? 13.672 0.673 -3.440 1.00 68.25 95 CYS A CA 1
ATOM 737 C C . CYS A 1 95 ? 14.039 1.215 -2.042 1.00 68.25 95 CYS A C 1
ATOM 739 O O . CYS A 1 95 ? 13.801 0.511 -1.060 1.00 68.25 95 CYS A O 1
ATOM 741 N N . GLN A 1 96 ? 14.655 2.400 -1.931 1.00 70.75 96 GLN A N 1
ATOM 742 C CA . GLN A 1 96 ? 15.424 2.817 -0.738 1.00 70.75 96 GLN A CA 1
ATOM 743 C C . GLN A 1 96 ? 14.673 2.669 0.598 1.00 70.75 96 GLN A C 1
ATOM 745 O O . GLN A 1 96 ? 15.286 2.498 1.650 1.00 70.75 96 GLN A O 1
ATOM 750 N N . THR A 1 97 ? 13.342 2.739 0.563 1.00 84.69 97 THR A N 1
ATOM 751 C CA . THR A 1 97 ? 12.455 2.651 1.729 1.00 84.69 97 THR A CA 1
ATOM 752 C C . THR A 1 97 ? 11.583 1.389 1.743 1.00 84.69 97 THR A C 1
ATOM 754 O O . THR A 1 97 ? 10.510 1.384 2.352 1.00 84.69 97 THR A O 1
ATOM 757 N N . PHE A 1 98 ? 12.001 0.309 1.076 1.00 91.38 98 PHE A N 1
ATOM 758 C CA . PHE A 1 98 ? 11.280 -0.961 1.111 1.00 91.38 98 PHE A CA 1
ATOM 759 C C . PHE A 1 98 ? 11.221 -1.531 2.535 1.00 91.38 98 PHE A C 1
ATOM 761 O O . PHE A 1 98 ? 12.236 -1.661 3.218 1.00 91.38 98 PHE A O 1
ATOM 768 N N . SER A 1 99 ? 10.029 -1.932 2.976 1.00 90.94 99 SER A N 1
ATOM 769 C CA . SER A 1 99 ? 9.862 -2.775 4.163 1.00 90.94 99 SER A CA 1
ATOM 770 C C . SER A 1 99 ? 8.497 -3.456 4.162 1.00 90.94 99 SER A C 1
ATOM 772 O O . SER A 1 99 ? 7.498 -2.870 3.737 1.00 90.94 99 SER A O 1
ATOM 774 N N . TRP A 1 100 ? 8.442 -4.653 4.741 1.00 92.44 100 TRP A N 1
ATOM 775 C CA . TRP A 1 100 ? 7.187 -5.298 5.115 1.00 92.44 100 TRP A CA 1
ATOM 776 C C . TRP A 1 100 ? 6.532 -4.558 6.288 1.00 92.44 100 TRP A C 1
ATOM 778 O O . TRP A 1 100 ? 7.219 -4.140 7.222 1.00 92.44 100 TRP A O 1
ATOM 788 N N . VAL A 1 101 ? 5.210 -4.389 6.224 1.00 92.06 101 VAL A N 1
ATOM 789 C CA . VAL A 1 101 ? 4.365 -3.896 7.329 1.00 92.06 101 VAL A CA 1
ATOM 790 C C . VAL A 1 101 ? 3.565 -5.045 7.924 1.00 92.06 101 VAL A C 1
ATOM 792 O O . VAL A 1 101 ? 3.485 -5.187 9.144 1.00 92.06 101 VAL A O 1
ATOM 795 N N . ILE A 1 102 ? 3.013 -5.888 7.052 1.00 89.75 102 ILE A N 1
ATOM 796 C CA . ILE A 1 102 ? 2.456 -7.188 7.409 1.00 89.75 102 ILE A CA 1
ATOM 797 C C . ILE A 1 102 ? 3.313 -8.219 6.690 1.00 89.75 102 ILE A C 1
ATOM 799 O O . ILE A 1 102 ? 3.387 -8.217 5.457 1.00 89.75 102 ILE A O 1
ATOM 803 N N . ASN A 1 103 ? 3.999 -9.053 7.474 1.00 82.81 103 ASN A N 1
ATOM 804 C CA . ASN A 1 103 ? 4.944 -10.040 6.961 1.00 82.81 103 ASN A CA 1
ATOM 805 C C . ASN A 1 103 ? 4.299 -10.871 5.848 1.00 82.81 103 ASN A C 1
ATOM 807 O O . ASN A 1 103 ? 3.227 -11.438 6.045 1.00 82.81 103 ASN A O 1
ATOM 811 N N . SER A 1 104 ? 4.965 -10.913 4.692 1.00 81.00 104 SER A N 1
ATOM 812 C CA . SER A 1 104 ? 4.550 -11.702 3.526 1.00 81.00 104 SER A CA 1
ATOM 813 C C . SER A 1 104 ? 3.133 -11.414 3.011 1.00 81.00 104 SER A C 1
ATOM 815 O O . SER A 1 104 ? 2.556 -12.280 2.366 1.00 81.00 104 SER A O 1
ATOM 817 N N . LYS A 1 105 ? 2.584 -10.217 3.273 1.00 92.19 105 LYS A N 1
ATOM 818 C CA . LYS A 1 105 ? 1.266 -9.785 2.773 1.00 92.19 105 LYS A CA 1
ATOM 819 C C . LYS A 1 105 ? 1.277 -8.362 2.224 1.00 92.19 105 LYS A C 1
ATOM 821 O O . LYS A 1 105 ? 0.765 -8.124 1.137 1.00 92.19 105 LYS A O 1
ATOM 826 N N . MET A 1 106 ? 1.870 -7.413 2.950 1.00 96.00 106 MET A N 1
ATOM 827 C CA . MET A 1 106 ? 1.833 -5.998 2.571 1.00 96.00 106 MET A CA 1
ATOM 828 C C . MET A 1 106 ? 3.162 -5.303 2.869 1.00 96.00 106 MET A C 1
ATOM 830 O O . MET A 1 106 ? 3.641 -5.311 4.009 1.00 96.00 106 MET A O 1
ATOM 834 N N . ALA A 1 107 ? 3.733 -4.669 1.848 1.00 96.44 107 ALA A N 1
ATOM 835 C CA . ALA A 1 107 ? 4.966 -3.895 1.921 1.00 96.44 107 ALA A CA 1
ATOM 836 C C . ALA A 1 107 ? 4.764 -2.466 1.409 1.00 96.44 107 ALA A C 1
ATOM 838 O O . ALA A 1 107 ? 3.867 -2.191 0.615 1.00 96.44 107 ALA A O 1
ATOM 839 N N . GLY A 1 108 ? 5.634 -1.558 1.846 1.00 96.19 108 GLY A N 1
ATOM 840 C CA . GLY A 1 108 ? 5.743 -0.217 1.278 1.00 96.19 108 GLY A CA 1
ATOM 841 C C . GLY A 1 108 ? 7.140 0.064 0.760 1.00 96.19 108 GLY A C 1
ATOM 842 O O . GLY A 1 108 ? 8.110 -0.412 1.354 1.00 96.19 108 GLY A O 1
ATOM 843 N N . SER A 1 109 ? 7.263 0.886 -0.277 1.00 94.44 109 SER A N 1
ATOM 844 C CA . SER A 1 109 ? 8.559 1.326 -0.801 1.00 94.44 109 SER A CA 1
ATOM 845 C C . SER A 1 109 ? 8.524 2.709 -1.447 1.00 94.44 109 SER A C 1
ATOM 847 O O . SER A 1 109 ? 7.464 3.304 -1.638 1.00 94.44 109 SER A O 1
ATOM 849 N N . SER A 1 110 ? 9.705 3.221 -1.801 1.00 93.38 110 SER A N 1
ATOM 850 C CA . SER A 1 110 ? 9.854 4.278 -2.801 1.00 93.38 110 SER A CA 1
ATOM 851 C C . SER A 1 110 ? 9.463 3.751 -4.180 1.00 93.38 110 SER A C 1
ATOM 853 O O . SER A 1 110 ? 9.344 2.537 -4.368 1.00 93.38 110 SER A O 1
ATOM 855 N N . CYS A 1 111 ? 9.290 4.657 -5.139 1.00 93.81 111 CYS A N 1
ATOM 856 C CA . CYS A 1 111 ? 8.957 4.292 -6.510 1.00 93.81 111 CYS A CA 1
ATOM 857 C C . CYS A 1 111 ? 10.006 3.325 -7.091 1.00 93.81 111 CYS A C 1
ATOM 859 O O . CYS A 1 111 ? 11.196 3.664 -7.068 1.00 93.81 111 CYS A O 1
ATOM 861 N N . PRO A 1 112 ? 9.596 2.154 -7.611 1.00 92.50 112 PRO A N 1
ATOM 862 C CA . PRO A 1 112 ? 10.472 1.301 -8.407 1.00 92.50 112 PRO A CA 1
ATOM 863 C C . PRO A 1 112 ? 11.030 2.072 -9.610 1.00 92.50 112 PRO A C 1
ATOM 865 O O . PRO A 1 112 ? 10.331 2.898 -10.200 1.00 92.50 112 PRO A O 1
ATOM 868 N N . GLY A 1 113 ? 12.298 1.847 -9.949 1.00 88.31 113 GLY A N 1
ATOM 869 C CA . GLY A 1 113 ? 13.011 2.552 -11.018 1.00 88.31 113 GLY A CA 1
ATOM 870 C C . GLY A 1 113 ? 13.433 3.989 -10.689 1.00 88.31 113 GLY A C 1
ATOM 871 O O . GLY A 1 113 ? 14.013 4.652 -11.541 1.00 88.31 113 GLY A O 1
ATOM 872 N N . ASN A 1 114 ? 13.178 4.480 -9.469 1.00 81.81 114 ASN A N 1
ATOM 873 C CA . ASN A 1 114 ? 13.627 5.802 -8.994 1.00 81.81 114 ASN A CA 1
ATOM 874 C C . ASN A 1 114 ? 14.954 5.738 -8.207 1.00 81.81 114 ASN A C 1
ATOM 876 O O . ASN A 1 114 ? 15.276 6.595 -7.385 1.00 81.81 114 ASN A O 1
ATOM 880 N N . SER A 1 115 ? 15.698 4.659 -8.401 1.00 71.69 115 SER A N 1
ATOM 881 C CA . SER A 1 115 ? 16.996 4.382 -7.802 1.00 71.69 115 SER A CA 1
ATOM 882 C C . SER A 1 115 ? 18.059 4.394 -8.914 1.00 71.69 115 SER A C 1
ATOM 884 O O . SER A 1 115 ? 17.709 4.503 -10.088 1.00 71.69 115 SER A O 1
ATOM 886 N N . PRO A 1 116 ? 19.365 4.260 -8.618 1.00 69.69 116 PRO A N 1
ATOM 887 C CA . PRO A 1 116 ? 20.349 4.035 -9.680 1.00 69.69 116 PRO A CA 1
ATOM 888 C C . PRO A 1 116 ? 20.116 2.734 -10.476 1.00 69.69 116 PRO A C 1
ATOM 890 O O . PRO A 1 116 ? 20.768 2.538 -11.499 1.00 69.69 116 PRO A O 1
ATOM 893 N N . ALA A 1 117 ? 19.233 1.836 -10.024 1.00 70.81 117 ALA A N 1
ATOM 894 C CA . ALA A 1 117 ? 18.853 0.644 -10.768 1.00 70.81 117 ALA A CA 1
ATOM 895 C C . ALA A 1 117 ? 17.669 0.907 -11.710 1.00 70.81 117 ALA A C 1
ATOM 897 O O . ALA A 1 117 ? 16.830 1.774 -11.471 1.00 70.81 117 ALA A O 1
ATOM 898 N N . SER A 1 118 ? 17.595 0.131 -12.793 1.00 87.06 118 SER A N 1
ATOM 899 C CA . SER A 1 118 ? 16.474 0.204 -13.728 1.00 87.06 118 SER A CA 1
ATOM 900 C C . SER A 1 118 ? 15.182 -0.327 -13.101 1.00 87.06 118 SER A C 1
ATOM 902 O O . SER A 1 118 ? 15.207 -1.195 -12.226 1.00 87.06 118 SER A O 1
ATOM 904 N N . LEU A 1 119 ? 14.038 0.136 -13.614 1.00 90.94 119 LEU A N 1
ATOM 905 C CA . LEU A 1 119 ? 12.727 -0.410 -13.251 1.00 90.94 119 LEU A CA 1
ATOM 906 C C . LEU A 1 119 ? 12.676 -1.935 -13.449 1.00 90.94 119 LEU A C 1
ATOM 908 O O . LEU A 1 119 ? 12.180 -2.651 -12.588 1.00 90.94 119 LEU A O 1
ATOM 912 N N . GLU A 1 120 ? 13.247 -2.441 -14.544 1.00 92.06 120 GLU A N 1
ATOM 913 C CA . GLU A 1 120 ? 13.326 -3.878 -14.831 1.00 92.06 120 GLU A CA 1
ATOM 914 C C . GLU A 1 120 ? 14.076 -4.661 -13.739 1.00 92.06 120 GLU A C 1
ATOM 916 O O . GLU A 1 120 ? 13.649 -5.744 -13.333 1.00 92.06 120 GLU A O 1
ATOM 921 N N . TYR A 1 121 ? 15.176 -4.103 -13.226 1.00 88.81 121 TYR A N 1
ATOM 922 C CA . TYR A 1 121 ? 15.940 -4.720 -12.146 1.00 88.81 121 TYR A CA 1
ATOM 923 C C . TYR A 1 121 ? 15.125 -4.791 -10.851 1.00 88.81 121 TYR A C 1
ATOM 925 O O . TYR A 1 121 ? 15.048 -5.858 -10.237 1.00 88.81 121 TYR A O 1
ATOM 933 N N . ASP A 1 122 ? 14.466 -3.691 -10.476 1.00 91.12 122 ASP A N 1
ATOM 934 C CA . ASP A 1 122 ? 13.596 -3.656 -9.298 1.00 91.12 122 ASP A CA 1
ATOM 935 C C . ASP A 1 122 ? 12.446 -4.671 -9.438 1.00 91.12 122 ASP A C 1
ATOM 937 O O . ASP A 1 122 ? 12.193 -5.447 -8.517 1.00 91.12 122 ASP A O 1
ATOM 941 N N . LEU A 1 123 ? 11.793 -4.746 -10.604 1.00 93.56 123 LEU A N 1
ATOM 942 C CA . LEU A 1 123 ? 10.695 -5.688 -10.858 1.00 93.56 123 LEU A CA 1
ATOM 943 C C . LEU A 1 123 ? 11.127 -7.150 -10.752 1.00 93.56 123 LEU A C 1
ATOM 945 O O . LEU A 1 123 ? 10.408 -7.959 -10.160 1.00 93.56 123 LEU A O 1
ATOM 949 N N . LYS A 1 124 ? 12.322 -7.489 -11.244 1.00 91.75 124 LYS A N 1
ATOM 950 C CA . LYS A 1 124 ? 12.886 -8.836 -11.100 1.00 91.75 124 LYS A CA 1
ATOM 951 C C . LYS A 1 124 ? 13.007 -9.239 -9.630 1.00 91.75 124 LYS A C 1
ATOM 953 O O . LYS A 1 124 ? 12.636 -10.356 -9.270 1.00 91.75 124 LYS A O 1
ATOM 958 N N . ILE A 1 125 ? 13.490 -8.334 -8.782 1.00 89.00 125 ILE A N 1
ATOM 959 C CA . ILE A 1 125 ? 13.631 -8.582 -7.342 1.00 89.00 125 ILE A CA 1
ATOM 960 C C . ILE A 1 125 ? 12.258 -8.679 -6.680 1.00 89.00 125 ILE A C 1
ATOM 962 O O . ILE A 1 125 ? 12.005 -9.624 -5.937 1.00 89.00 125 ILE A O 1
ATOM 966 N N . LEU A 1 126 ? 11.345 -7.750 -6.972 1.00 92.38 126 LEU A N 1
ATOM 967 C CA . LEU A 1 126 ? 9.990 -7.764 -6.414 1.00 92.38 126 LEU A CA 1
ATOM 968 C C . LEU A 1 126 ? 9.257 -9.071 -6.751 1.00 92.38 126 LEU A C 1
ATOM 970 O O . LEU A 1 126 ? 8.631 -9.665 -5.869 1.00 92.38 126 LEU A O 1
ATOM 974 N N . LYS A 1 127 ? 9.411 -9.576 -7.980 1.00 93.62 127 LYS A N 1
ATOM 975 C CA . LYS A 1 127 ? 8.874 -10.878 -8.389 1.00 93.62 127 LYS A CA 1
ATOM 976 C C . LYS A 1 127 ? 9.503 -12.033 -7.609 1.00 93.62 127 LYS A C 1
ATOM 978 O O . LYS A 1 127 ? 8.782 -12.910 -7.144 1.00 93.62 127 LYS A O 1
ATOM 983 N N . GLN A 1 128 ? 10.821 -12.026 -7.402 1.00 89.31 128 GLN A N 1
ATOM 984 C CA . GLN A 1 128 ? 11.508 -13.031 -6.574 1.00 89.31 128 GLN A CA 1
ATOM 985 C C . GLN A 1 128 ? 11.062 -12.992 -5.105 1.00 89.31 128 GLN A C 1
ATOM 987 O O . GLN A 1 128 ? 10.988 -14.028 -4.449 1.00 89.31 128 GLN A O 1
ATOM 992 N N . MET A 1 129 ? 10.701 -11.813 -4.596 1.00 88.56 129 MET A N 1
ATOM 993 C CA . MET A 1 129 ? 10.095 -11.637 -3.271 1.00 88.56 129 MET A CA 1
ATOM 994 C C . MET A 1 129 ? 8.617 -12.064 -3.224 1.00 88.56 129 MET A C 1
ATOM 996 O O . MET A 1 129 ? 7.996 -12.033 -2.158 1.00 88.56 129 MET A O 1
ATOM 1000 N N . GLY A 1 130 ? 8.050 -12.478 -4.358 1.00 93.19 130 GLY A N 1
ATOM 1001 C CA . GLY A 1 130 ? 6.676 -12.941 -4.497 1.00 93.19 130 GLY A CA 1
ATOM 1002 C C . GLY A 1 130 ? 5.638 -11.825 -4.502 1.00 93.19 130 GLY A C 1
ATOM 1003 O O . GLY A 1 130 ? 4.481 -12.113 -4.225 1.00 93.19 130 GLY A O 1
ATOM 1004 N N . ILE A 1 131 ? 6.018 -10.567 -4.758 1.00 96.44 131 ILE A N 1
ATOM 1005 C CA . ILE A 1 131 ? 5.038 -9.492 -4.967 1.00 96.44 131 ILE A CA 1
ATOM 1006 C C . ILE A 1 131 ? 4.169 -9.855 -6.173 1.00 96.44 131 ILE A C 1
ATOM 1008 O O . ILE A 1 131 ? 4.694 -10.124 -7.252 1.00 96.44 131 ILE A O 1
ATOM 1012 N N . THR A 1 132 ? 2.850 -9.858 -5.980 1.00 97.62 132 THR A N 1
ATOM 1013 C CA . THR A 1 132 ? 1.861 -10.144 -7.031 1.00 97.62 132 THR A CA 1
ATOM 1014 C C . THR A 1 132 ? 1.173 -8.880 -7.522 1.00 97.62 132 THR A C 1
ATOM 1016 O O . THR A 1 132 ? 0.712 -8.842 -8.659 1.00 97.62 132 THR A O 1
ATOM 1019 N N . CYS A 1 133 ? 1.142 -7.828 -6.699 1.00 98.44 133 CYS A N 1
ATOM 1020 C CA . CYS A 1 133 ? 0.514 -6.560 -7.041 1.00 98.44 133 CYS A CA 1
ATOM 1021 C C . CYS A 1 133 ? 1.341 -5.359 -6.571 1.00 98.44 133 CYS A C 1
ATOM 1023 O O . CYS A 1 133 ? 1.831 -5.331 -5.440 1.00 98.44 133 CYS A O 1
ATOM 1025 N N . ILE A 1 134 ? 1.465 -4.352 -7.436 1.00 98.31 134 ILE A N 1
ATOM 1026 C CA . ILE A 1 134 ? 2.035 -3.040 -7.132 1.00 98.31 134 ILE A CA 1
ATOM 1027 C C . ILE A 1 134 ? 0.930 -1.990 -7.246 1.00 98.31 134 ILE A C 1
ATOM 1029 O O . ILE A 1 134 ? 0.313 -1.841 -8.298 1.00 98.31 134 ILE A O 1
ATOM 1033 N N . VAL A 1 135 ? 0.722 -1.245 -6.164 1.00 98.56 135 VAL A N 1
ATOM 1034 C CA . VAL A 1 135 ? -0.174 -0.092 -6.092 1.00 98.56 135 VAL A CA 1
ATOM 1035 C C . VAL A 1 135 ? 0.660 1.190 -6.118 1.00 98.56 135 VAL A C 1
ATOM 1037 O O . VAL A 1 135 ? 1.423 1.466 -5.184 1.00 98.56 135 VAL A O 1
ATOM 1040 N N . SER A 1 136 ? 0.501 1.987 -7.170 1.00 97.94 136 SER A N 1
ATOM 1041 C CA . SER A 1 136 ? 1.141 3.292 -7.322 1.00 97.94 136 SER A CA 1
ATOM 1042 C C . SER A 1 136 ? 0.227 4.399 -6.804 1.00 97.94 136 SER A C 1
ATOM 1044 O O . SER A 1 136 ? -0.927 4.511 -7.207 1.00 97.94 136 SER A O 1
ATOM 1046 N N . LEU A 1 137 ? 0.752 5.243 -5.914 1.00 97.88 137 LEU A N 1
ATOM 1047 C CA . LEU A 1 137 ? 0.070 6.445 -5.416 1.00 97.88 137 LEU A CA 1
ATOM 1048 C C . LEU A 1 137 ? 0.511 7.724 -6.139 1.00 97.88 137 LEU A C 1
ATOM 1050 O O . LEU A 1 137 ? 0.091 8.820 -5.761 1.00 97.88 137 LEU A O 1
ATOM 1054 N N . ASN A 1 138 ? 1.417 7.604 -7.108 1.00 95.69 138 ASN A N 1
ATOM 1055 C CA . ASN A 1 138 ? 1.915 8.740 -7.870 1.00 95.69 138 ASN A CA 1
ATOM 1056 C C . ASN A 1 138 ? 0.892 9.177 -8.917 1.00 95.69 138 ASN A C 1
ATOM 1058 O O . ASN A 1 138 ? 0.151 8.371 -9.466 1.00 95.69 138 ASN A O 1
ATOM 1062 N N . GLU A 1 139 ? 0.915 10.463 -9.238 1.00 91.62 139 GLU A N 1
ATOM 1063 C CA . GLU A 1 139 ? 0.112 11.048 -10.307 1.00 91.62 139 GLU A CA 1
ATOM 1064 C C . GLU A 1 139 ? 0.544 10.538 -11.693 1.00 91.62 139 GLU A C 1
ATOM 1066 O O . GLU A 1 139 ? -0.274 10.428 -12.604 1.00 91.62 139 GLU A O 1
ATOM 1071 N N . ALA A 1 140 ? 1.829 10.203 -11.845 1.00 92.19 140 ALA A N 1
ATOM 1072 C CA . ALA A 1 140 ? 2.370 9.553 -13.030 1.00 92.19 140 ALA A CA 1
ATOM 1073 C C . ALA A 1 140 ? 2.574 8.053 -12.776 1.00 92.19 140 ALA A C 1
ATOM 1075 O O . ALA A 1 140 ? 3.271 7.667 -11.833 1.00 92.19 140 ALA A O 1
ATOM 1076 N N . SER A 1 141 ? 2.005 7.228 -13.655 1.00 92.12 141 SER A N 1
ATOM 1077 C CA . SER A 1 141 ? 2.232 5.782 -13.670 1.00 92.12 141 SER A CA 1
ATOM 1078 C C . SER A 1 141 ? 3.659 5.458 -14.117 1.00 92.12 141 SER A C 1
ATOM 1080 O O . SER A 1 141 ? 4.218 6.109 -15.003 1.00 92.12 141 SER A O 1
ATOM 1082 N N . ILE A 1 142 ? 4.221 4.389 -13.553 1.00 92.62 142 ILE A N 1
ATOM 1083 C CA . ILE A 1 142 ? 5.386 3.699 -14.120 1.00 92.62 142 ILE A CA 1
ATOM 1084 C C . ILE A 1 142 ? 4.978 2.912 -15.378 1.00 92.62 142 ILE A C 1
ATOM 1086 O O . ILE A 1 142 ? 3.799 2.869 -15.739 1.00 92.62 142 ILE A O 1
ATOM 1090 N N . ASP A 1 143 ? 5.934 2.296 -16.077 1.00 95.44 143 ASP A N 1
ATOM 1091 C CA . ASP A 1 143 ? 5.633 1.488 -17.265 1.00 95.44 143 ASP A CA 1
ATOM 1092 C C . ASP A 1 143 ? 4.833 0.228 -16.890 1.00 95.44 143 ASP A C 1
ATOM 1094 O O . ASP A 1 143 ? 5.395 -0.821 -16.577 1.00 95.44 143 ASP A O 1
ATOM 1098 N N . THR A 1 144 ? 3.502 0.343 -16.932 1.00 95.62 144 THR A N 1
ATOM 1099 C CA . THR A 1 144 ? 2.560 -0.730 -16.582 1.00 95.62 144 THR A CA 1
ATOM 1100 C C . THR A 1 144 ? 2.805 -1.991 -17.408 1.00 95.62 144 THR A C 1
ATOM 1102 O O . THR A 1 144 ? 2.763 -3.089 -16.863 1.00 95.62 144 THR A O 1
ATOM 1105 N N . LYS A 1 145 ? 3.135 -1.858 -18.701 1.00 96.94 145 LYS A N 1
ATOM 1106 C CA . LYS A 1 145 ? 3.374 -3.022 -19.569 1.00 96.94 145 LYS A CA 1
ATOM 1107 C C . LYS A 1 145 ? 4.608 -3.791 -19.128 1.00 96.94 145 LYS A C 1
ATOM 1109 O O . LYS A 1 145 ? 4.611 -5.020 -19.155 1.00 96.94 145 LYS A O 1
ATOM 1114 N N . LEU A 1 146 ? 5.649 -3.071 -18.712 1.00 96.81 146 LEU A N 1
ATOM 1115 C CA . LEU A 1 146 ? 6.833 -3.698 -18.151 1.00 96.81 146 LEU A CA 1
ATOM 1116 C C . LEU A 1 146 ? 6.493 -4.400 -16.832 1.00 96.81 146 LEU A C 1
ATOM 1118 O O . LEU A 1 146 ? 6.853 -5.560 -16.684 1.00 96.81 146 LEU A O 1
ATOM 1122 N N . VAL A 1 147 ? 5.753 -3.764 -15.918 1.00 97.19 147 VAL A N 1
ATOM 1123 C CA . VAL A 1 147 ? 5.319 -4.393 -14.652 1.00 97.19 147 VAL A CA 1
ATOM 1124 C C . VAL A 1 147 ? 4.551 -5.695 -14.911 1.00 97.19 147 VAL A C 1
ATOM 1126 O O . VAL A 1 147 ? 4.893 -6.742 -14.359 1.00 97.19 147 VAL A O 1
ATOM 1129 N N . GLU A 1 148 ? 3.574 -5.656 -15.815 1.00 97.06 148 GLU A N 1
ATOM 1130 C CA . GLU A 1 148 ? 2.746 -6.809 -16.178 1.00 97.06 148 GLU A CA 1
ATOM 1131 C C . GLU A 1 148 ? 3.545 -7.922 -16.867 1.00 97.06 148 GLU A C 1
ATOM 1133 O O . GLU A 1 148 ? 3.233 -9.099 -16.683 1.00 97.06 148 GLU A O 1
ATOM 1138 N N . SER A 1 149 ? 4.621 -7.592 -17.594 1.00 97.62 149 SER A N 1
ATOM 1139 C CA . SER A 1 149 ? 5.515 -8.595 -18.196 1.00 97.62 149 SER A CA 1
ATOM 1140 C C . SER A 1 149 ? 6.260 -9.456 -17.166 1.00 97.62 149 SER A C 1
ATOM 1142 O O . SER A 1 149 ? 6.684 -10.564 -17.489 1.00 97.62 149 SER A O 1
ATOM 1144 N N . PHE A 1 150 ? 6.365 -8.992 -15.914 1.00 96.75 150 PHE A N 1
ATOM 1145 C CA . PHE A 1 150 ? 6.874 -9.769 -14.777 1.00 96.75 150 PHE A CA 1
ATOM 1146 C C . PHE A 1 150 ? 5.770 -10.544 -14.041 1.00 96.75 150 PHE A C 1
ATOM 1148 O O . PHE A 1 150 ? 6.014 -11.077 -12.956 1.00 96.75 150 PHE A O 1
ATOM 1155 N N . GLU A 1 151 ? 4.562 -10.621 -14.614 1.00 97.50 151 GLU A N 1
ATOM 1156 C CA . GLU A 1 151 ? 3.367 -11.210 -13.998 1.00 97.50 151 GLU A CA 1
ATOM 1157 C C . GLU A 1 151 ? 3.045 -10.556 -12.643 1.00 97.50 151 GLU A C 1
ATOM 1159 O O . GLU A 1 151 ? 2.709 -11.229 -11.662 1.00 97.50 151 GLU A O 1
ATOM 1164 N N . ILE A 1 152 ? 3.224 -9.239 -12.575 1.00 98.12 152 ILE A N 1
ATOM 1165 C CA . ILE A 1 152 ? 2.842 -8.408 -11.441 1.00 98.12 152 ILE A CA 1
ATOM 1166 C C . ILE A 1 152 ? 1.693 -7.528 -11.912 1.00 98.12 152 ILE A C 1
ATOM 1168 O O . ILE A 1 152 ? 1.804 -6.824 -12.914 1.00 98.12 152 ILE A O 1
ATOM 1172 N N . ARG A 1 153 ? 0.582 -7.539 -11.183 1.00 98.25 153 ARG A N 1
ATOM 1173 C CA . ARG A 1 153 ? -0.532 -6.635 -11.449 1.00 98.25 153 ARG A CA 1
ATOM 1174 C C . ARG A 1 153 ? -0.150 -5.214 -11.044 1.00 98.25 153 ARG A C 1
ATOM 1176 O O . ARG A 1 153 ? 0.246 -4.993 -9.901 1.00 98.25 153 ARG A O 1
ATOM 1183 N N . HIS A 1 154 ? -0.331 -4.248 -11.935 1.00 98.31 154 HIS A N 1
ATOM 1184 C CA . HIS A 1 154 ? -0.152 -2.834 -11.616 1.00 98.31 154 HIS A CA 1
ATOM 1185 C C . HIS A 1 154 ? -1.510 -2.153 -11.397 1.00 98.31 154 HIS A C 1
ATOM 1187 O O . HIS A 1 154 ? -2.455 -2.397 -12.146 1.00 98.31 154 HIS A O 1
ATOM 1193 N N . VAL A 1 155 ? -1.624 -1.328 -10.356 1.00 98.25 155 VAL A N 1
ATOM 1194 C CA . VAL A 1 155 ? -2.830 -0.545 -10.059 1.00 98.25 155 VAL A CA 1
ATOM 1195 C C . VAL A 1 155 ? -2.440 0.888 -9.723 1.00 98.25 155 VAL A C 1
ATOM 1197 O O . VAL A 1 155 ? -1.678 1.122 -8.786 1.00 98.25 155 VAL A O 1
ATOM 1200 N N . ASP A 1 156 ? -3.011 1.850 -10.441 1.00 97.81 156 ASP A N 1
ATOM 1201 C CA . ASP A 1 156 ? -2.843 3.272 -10.151 1.00 97.81 156 ASP A CA 1
ATOM 1202 C C . ASP A 1 156 ? -3.976 3.780 -9.252 1.00 97.81 156 ASP A C 1
ATOM 1204 O O . ASP A 1 156 ? -5.143 3.784 -9.639 1.00 97.81 156 ASP A O 1
ATOM 1208 N N . LEU A 1 157 ? -3.617 4.256 -8.059 1.00 97.56 157 LEU A N 1
ATOM 1209 C CA . LEU A 1 157 ? -4.488 4.974 -7.126 1.00 97.56 157 LEU A CA 1
ATOM 1210 C C . LEU A 1 157 ? -3.871 6.349 -6.827 1.00 97.56 157 LEU A C 1
ATOM 1212 O O . LEU A 1 157 ? -3.356 6.560 -5.726 1.00 97.56 157 LEU A O 1
ATOM 1216 N N . PRO A 1 158 ? -3.865 7.283 -7.795 1.00 97.06 158 PRO A N 1
ATOM 1217 C CA . PRO A 1 158 ? -3.131 8.538 -7.680 1.00 97.06 158 PRO A CA 1
ATOM 1218 C C . PRO A 1 158 ? -3.639 9.382 -6.507 1.00 97.06 158 PRO A C 1
ATOM 1220 O O . PRO A 1 158 ? -4.833 9.650 -6.379 1.00 97.06 158 PRO A O 1
ATOM 1223 N N . VAL A 1 159 ? -2.720 9.825 -5.651 1.00 95.69 159 VAL A N 1
ATOM 1224 C CA . VAL A 1 159 ? -3.008 10.694 -4.503 1.00 95.69 159 VAL A CA 1
ATOM 1225 C C . VAL A 1 159 ? -2.202 11.972 -4.654 1.00 95.69 159 VAL A C 1
ATOM 1227 O O . VAL A 1 159 ? -0.975 11.897 -4.738 1.00 95.69 159 VAL A O 1
ATOM 1230 N N . ASP A 1 160 ? -2.877 13.122 -4.608 1.00 90.44 160 ASP A N 1
ATOM 1231 C CA . ASP A 1 160 ? -2.241 14.442 -4.634 1.00 90.44 160 ASP A CA 1
ATOM 1232 C C . ASP A 1 160 ? -1.075 14.528 -3.639 1.00 90.44 160 ASP A C 1
ATOM 1234 O O . ASP A 1 160 ? -1.184 14.121 -2.471 1.00 90.44 160 ASP A O 1
ATOM 1238 N N . ASP A 1 161 ? 0.047 15.101 -4.069 1.00 81.50 161 ASP A N 1
ATOM 1239 C CA . ASP A 1 161 ? 1.206 15.199 -3.192 1.00 81.50 161 ASP A CA 1
ATOM 1240 C C . ASP A 1 161 ? 0.911 15.939 -1.870 1.00 81.50 161 ASP A C 1
ATOM 1242 O O . ASP A 1 161 ? 0.142 16.903 -1.792 1.00 81.50 161 ASP A O 1
ATOM 1246 N N . TYR A 1 162 ? 1.514 15.441 -0.785 1.00 80.50 162 TYR A N 1
ATOM 1247 C CA . TYR A 1 162 ? 1.296 15.881 0.604 1.00 80.50 162 TYR A CA 1
ATOM 1248 C C . TYR A 1 162 ? -0.152 15.818 1.139 1.00 80.50 162 TYR A C 1
ATOM 1250 O O . TYR A 1 162 ? -0.399 16.232 2.283 1.00 80.50 162 TYR A O 1
ATOM 1258 N N . ARG A 1 163 ? -1.110 15.272 0.381 1.00 91.69 163 ARG A N 1
ATOM 1259 C CA . ARG A 1 163 ? -2.480 15.004 0.840 1.00 91.69 163 ARG A CA 1
ATOM 1260 C C . ARG A 1 163 ? -2.628 13.571 1.375 1.00 91.69 163 ARG A C 1
ATOM 1262 O O . ARG A 1 163 ? -1.785 12.711 1.099 1.00 91.69 163 ARG A O 1
ATOM 1269 N N . PRO A 1 164 ? -3.647 13.310 2.215 1.00 94.81 164 PRO A N 1
ATOM 1270 C CA . PRO A 1 164 ? -4.115 11.947 2.443 1.00 94.81 164 PRO A CA 1
ATOM 1271 C C . PRO A 1 164 ? -4.784 11.386 1.175 1.00 94.81 164 PRO A C 1
ATOM 1273 O O . PRO A 1 164 ? -5.372 12.168 0.425 1.00 94.81 164 PRO A O 1
ATOM 1276 N N . PRO A 1 165 ? -4.773 10.055 0.978 1.00 97.31 165 PRO A N 1
ATOM 1277 C CA . PRO A 1 165 ? -5.728 9.398 0.088 1.00 97.31 165 PRO A CA 1
ATOM 1278 C C . PRO A 1 165 ? -7.177 9.723 0.490 1.00 97.31 165 PRO A C 1
ATOM 1280 O O . PRO A 1 165 ? -7.444 10.042 1.654 1.00 97.31 165 PRO A O 1
ATOM 1283 N N . SER A 1 166 ? -8.118 9.629 -0.447 1.00 98.25 166 SER A N 1
ATOM 1284 C CA . SER A 1 166 ? -9.547 9.721 -0.126 1.00 98.25 166 SER A CA 1
ATOM 1285 C C . SER A 1 166 ? -10.027 8.476 0.632 1.00 98.25 166 SER A C 1
ATOM 1287 O O . SER A 1 166 ? -9.351 7.444 0.652 1.00 98.25 166 SER A O 1
ATOM 1289 N N . ILE A 1 167 ? -11.205 8.553 1.259 1.00 98.12 167 ILE A N 1
ATOM 1290 C CA . ILE A 1 167 ? -11.801 7.397 1.949 1.00 98.12 167 ILE A CA 1
ATOM 1291 C C . ILE A 1 167 ? -12.039 6.259 0.953 1.00 98.12 167 ILE A C 1
ATOM 1293 O O . ILE A 1 167 ? -11.713 5.114 1.245 1.00 98.12 167 ILE A O 1
ATOM 1297 N N . GLU A 1 168 ? -12.541 6.580 -0.236 1.00 97.94 168 GLU A N 1
ATOM 1298 C CA . GLU A 1 168 ? -12.821 5.630 -1.312 1.00 97.94 168 GLU A CA 1
ATOM 1299 C C . GLU A 1 168 ? -11.540 4.918 -1.753 1.00 97.94 168 GLU A C 1
ATOM 1301 O O . GLU A 1 168 ? -11.519 3.693 -1.827 1.00 97.94 168 GLU A O 1
ATOM 1306 N N . GLN A 1 169 ? -10.442 5.661 -1.928 1.00 98.44 169 GLN A N 1
ATOM 1307 C CA . GLN A 1 169 ? -9.138 5.081 -2.262 1.00 98.44 169 GLN A CA 1
ATOM 1308 C C . GLN A 1 169 ? -8.613 4.161 -1.154 1.00 98.44 169 GLN A C 1
ATOM 1310 O O . GLN A 1 169 ? -8.009 3.132 -1.441 1.00 98.44 169 GLN A O 1
ATOM 1315 N N . MET A 1 170 ? -8.836 4.506 0.118 1.00 98.62 170 MET A N 1
ATOM 1316 C CA . MET A 1 170 ? -8.454 3.645 1.243 1.00 98.62 170 MET A CA 1
ATOM 1317 C C . MET A 1 170 ? -9.306 2.370 1.311 1.00 98.62 170 MET A C 1
ATOM 1319 O O . MET A 1 170 ? -8.785 1.306 1.651 1.00 98.62 170 MET A O 1
ATOM 1323 N N . VAL A 1 171 ? -10.601 2.454 0.990 1.00 98.25 171 VAL A N 1
ATOM 1324 C CA . VAL A 1 171 ? -11.488 1.285 0.875 1.00 98.25 171 VAL A CA 1
ATOM 1325 C C . VAL A 1 171 ? -11.025 0.379 -0.263 1.00 98.25 171 VAL A C 1
ATOM 1327 O O . VAL A 1 171 ? -10.792 -0.808 -0.023 1.00 98.25 171 VAL A O 1
ATOM 1330 N N . GLU A 1 172 ? -10.825 0.942 -1.454 1.00 98.44 172 GLU A N 1
ATOM 1331 C CA . GLU A 1 172 ? -10.364 0.226 -2.646 1.00 98.44 172 GLU A CA 1
ATOM 1332 C C . GLU A 1 172 ? -9.006 -0.441 -2.410 1.00 98.44 172 GLU A C 1
ATOM 1334 O O . GLU A 1 172 ? -8.838 -1.628 -2.692 1.00 98.44 172 GLU A O 1
ATOM 1339 N N . PHE A 1 173 ? -8.057 0.276 -1.801 1.00 98.56 173 PHE A N 1
ATOM 1340 C CA . PHE A 1 173 ? -6.761 -0.286 -1.435 1.00 98.56 173 PHE A CA 1
ATOM 1341 C C . PHE A 1 173 ? -6.900 -1.519 -0.539 1.00 98.56 173 PHE A C 1
ATOM 1343 O O . PHE A 1 173 ? -6.254 -2.535 -0.792 1.00 98.56 173 PHE A O 1
ATOM 1350 N N . GLY A 1 174 ? -7.764 -1.465 0.478 1.00 97.81 174 GLY A N 1
ATOM 1351 C CA . GLY A 1 174 ? -7.988 -2.622 1.340 1.00 97.81 174 GLY A CA 1
ATOM 1352 C C . GLY A 1 174 ? -8.574 -3.820 0.592 1.00 97.81 174 GLY A C 1
ATOM 1353 O O . GLY A 1 174 ? -8.139 -4.943 0.817 1.00 97.81 174 GLY A O 1
ATOM 1354 N N . GLU A 1 175 ? -9.486 -3.599 -0.356 1.00 97.94 175 GLU A N 1
ATOM 1355 C CA . GLU A 1 175 ? -10.012 -4.683 -1.195 1.00 97.94 175 GLU A CA 1
ATOM 1356 C C . GLU A 1 175 ? -8.959 -5.291 -2.126 1.00 97.94 175 GLU A C 1
ATOM 1358 O O . GLU A 1 175 ? -8.990 -6.497 -2.380 1.00 97.94 175 GLU A O 1
ATOM 1363 N N . ILE A 1 176 ? -8.039 -4.475 -2.648 1.00 98.06 176 ILE A N 1
ATOM 1364 C CA . ILE A 1 176 ? -6.906 -4.956 -3.445 1.00 98.06 176 ILE A CA 1
ATOM 1365 C C . ILE A 1 176 ? -6.020 -5.843 -2.572 1.00 98.06 176 ILE A C 1
ATOM 1367 O O . ILE A 1 176 ? -5.750 -6.982 -2.942 1.00 98.06 176 ILE A O 1
ATOM 1371 N N . VAL A 1 177 ? -5.610 -5.360 -1.396 1.00 97.56 177 VAL A N 1
ATOM 1372 C CA . VAL A 1 177 ? -4.755 -6.132 -0.484 1.00 97.56 177 VAL A CA 1
ATOM 1373 C C . VAL A 1 177 ? -5.422 -7.447 -0.076 1.00 97.56 177 VAL A C 1
ATOM 1375 O O . VAL A 1 177 ? -4.743 -8.466 -0.012 1.00 97.56 177 VAL A O 1
ATOM 1378 N N . ASP A 1 178 ? -6.736 -7.482 0.143 1.00 96.06 178 ASP A N 1
ATOM 1379 C CA . ASP A 1 178 ? -7.440 -8.715 0.520 1.00 96.06 178 ASP A CA 1
ATOM 1380 C C . ASP A 1 178 ? -7.432 -9.772 -0.600 1.00 96.06 178 ASP A C 1
ATOM 1382 O O . ASP A 1 178 ? -7.300 -10.963 -0.312 1.00 96.06 178 ASP A O 1
ATOM 1386 N N . LYS A 1 179 ? -7.517 -9.347 -1.868 1.00 97.00 179 LYS A N 1
ATOM 1387 C CA . LYS A 1 179 ? -7.557 -10.236 -3.047 1.00 97.00 179 LYS A CA 1
ATOM 1388 C C . LYS A 1 179 ? -6.179 -10.727 -3.496 1.00 97.00 179 LYS A C 1
ATOM 1390 O O . LYS A 1 179 ? -6.087 -11.778 -4.122 1.00 97.00 179 LYS A O 1
ATOM 1395 N N . GLU A 1 180 ? -5.129 -9.970 -3.206 1.00 96.25 180 GLU A N 1
ATOM 1396 C CA . GLU A 1 180 ? -3.768 -10.231 -3.683 1.00 96.25 180 GLU A CA 1
ATOM 1397 C C . GLU A 1 180 ? -2.945 -11.020 -2.654 1.00 96.25 180 GLU A C 1
ATOM 1399 O O . GLU A 1 180 ? -3.137 -10.882 -1.446 1.00 96.25 180 GLU A O 1
ATOM 1404 N N . GLU A 1 181 ? -1.996 -11.853 -3.094 1.00 93.50 181 GLU A N 1
ATOM 1405 C CA . GLU A 1 181 ? -1.154 -12.615 -2.159 1.00 93.50 181 GLU A CA 1
ATOM 1406 C C . GLU A 1 181 ? -0.164 -11.693 -1.438 1.00 93.50 181 GLU A C 1
ATOM 1408 O O . GLU A 1 181 ? -0.055 -11.726 -0.208 1.00 93.50 181 GLU A O 1
ATOM 1413 N N . ARG A 1 182 ? 0.540 -10.846 -2.201 1.00 96.56 182 ARG A N 1
ATOM 1414 C CA . ARG A 1 182 ? 1.514 -9.884 -1.676 1.00 96.56 182 ARG A CA 1
ATOM 1415 C C . ARG A 1 182 ? 1.440 -8.572 -2.434 1.00 96.56 182 ARG A C 1
ATOM 1417 O O . ARG A 1 182 ? 1.801 -8.501 -3.610 1.00 96.56 182 ARG A O 1
ATOM 1424 N N . THR A 1 183 ? 1.059 -7.524 -1.719 1.00 98.38 183 THR A N 1
ATOM 1425 C CA . THR A 1 183 ? 0.900 -6.184 -2.280 1.00 98.38 183 THR A CA 1
ATOM 1426 C C . THR A 1 183 ? 2.045 -5.278 -1.850 1.00 98.38 183 THR A C 1
ATOM 1428 O O . THR A 1 183 ? 2.352 -5.152 -0.660 1.00 98.38 183 THR A O 1
ATOM 1431 N N . LEU A 1 184 ? 2.656 -4.605 -2.818 1.00 97.94 184 LEU A N 1
ATOM 1432 C CA . LEU A 1 184 ? 3.542 -3.472 -2.597 1.00 97.94 184 LEU A CA 1
ATOM 1433 C C . LEU A 1 184 ? 2.773 -2.181 -2.867 1.00 97.94 184 LEU A C 1
ATOM 1435 O O . LEU A 1 184 ? 2.156 -2.050 -3.916 1.00 97.94 184 LEU A O 1
ATOM 1439 N N . VAL A 1 185 ? 2.858 -1.203 -1.972 1.00 98.12 185 VAL A N 1
ATOM 1440 C CA . VAL A 1 185 ? 2.375 0.158 -2.235 1.00 98.12 185 VAL A CA 1
ATOM 1441 C C . VAL A 1 185 ? 3.538 1.143 -2.254 1.00 98.12 185 VAL A C 1
ATOM 1443 O O . VAL A 1 185 ? 4.435 1.078 -1.410 1.00 98.12 185 VAL A O 1
ATOM 1446 N N . HIS A 1 186 ? 3.536 2.087 -3.192 1.00 96.94 186 HIS A N 1
ATOM 1447 C CA . HIS A 1 186 ? 4.568 3.117 -3.265 1.00 96.94 186 HIS A CA 1
ATOM 1448 C C . HIS A 1 186 ? 4.006 4.495 -3.616 1.00 96.94 186 HIS A C 1
ATOM 1450 O O . HIS A 1 186 ? 2.922 4.646 -4.161 1.00 96.94 186 HIS A O 1
ATOM 1456 N N . CYS A 1 187 ? 4.776 5.523 -3.286 1.00 94.50 187 CYS A N 1
ATOM 1457 C CA . CYS A 1 187 ? 4.658 6.853 -3.877 1.00 94.50 187 CYS A CA 1
ATOM 1458 C C . CYS A 1 187 ? 6.033 7.215 -4.448 1.00 94.50 187 CYS A C 1
ATOM 1460 O O . CYS A 1 187 ? 6.760 6.320 -4.879 1.00 94.50 187 CYS A O 1
ATOM 1462 N N . ASN A 1 188 ? 6.443 8.482 -4.423 1.00 92.75 188 ASN A N 1
ATOM 1463 C CA . ASN A 1 188 ? 7.785 8.860 -4.847 1.00 92.75 188 ASN A CA 1
ATOM 1464 C C . ASN A 1 188 ? 8.859 8.351 -3.860 1.00 92.75 188 ASN A C 1
ATOM 1466 O O . ASN A 1 188 ? 9.673 7.493 -4.198 1.00 92.75 188 ASN A O 1
ATOM 1470 N N . ALA A 1 189 ? 8.813 8.818 -2.606 1.00 91.56 189 ALA A N 1
ATOM 1471 C CA . ALA A 1 189 ? 9.804 8.488 -1.571 1.00 91.56 189 ALA A CA 1
ATOM 1472 C C . ALA A 1 189 ? 9.423 7.290 -0.677 1.00 91.56 189 ALA A C 1
ATOM 1474 O O . ALA A 1 189 ? 10.258 6.778 0.067 1.00 91.56 189 ALA A O 1
ATOM 1475 N N . GLY A 1 190 ? 8.163 6.843 -0.705 1.00 92.25 190 GLY A N 1
ATOM 1476 C CA . GLY A 1 190 ? 7.703 5.715 0.116 1.00 92.25 190 GLY A CA 1
ATOM 1477 C C . GLY A 1 190 ? 7.438 6.034 1.590 1.00 92.25 190 GLY A C 1
ATOM 1478 O O . GLY A 1 190 ? 7.474 5.133 2.433 1.00 92.25 190 GLY A O 1
ATOM 1479 N N . MET A 1 191 ? 7.206 7.314 1.910 1.00 93.19 191 MET A N 1
ATOM 1480 C CA . MET A 1 191 ? 7.124 7.828 3.286 1.00 93.19 191 MET A CA 1
ATOM 1481 C C . MET A 1 191 ? 5.735 8.390 3.625 1.00 93.19 191 MET A C 1
ATOM 1483 O O . MET A 1 191 ? 4.984 7.750 4.355 1.00 93.19 191 MET A O 1
ATOM 1487 N N . GLY A 1 192 ? 5.362 9.560 3.089 1.00 95.19 192 GLY A N 1
ATOM 1488 C CA . GLY A 1 192 ? 4.094 10.238 3.396 1.00 95.19 192 GLY A CA 1
ATOM 1489 C C . GLY A 1 192 ? 2.863 9.461 2.929 1.00 95.19 192 GLY A C 1
ATOM 1490 O O . GLY A 1 192 ? 2.272 8.727 3.715 1.00 95.19 192 GLY A O 1
ATOM 1491 N N . ARG A 1 193 ? 2.509 9.594 1.641 1.00 97.56 193 ARG A N 1
ATOM 1492 C CA . ARG A 1 193 ? 1.336 8.942 1.019 1.00 97.56 193 ARG A CA 1
ATOM 1493 C C . ARG A 1 193 ? 1.334 7.424 1.233 1.00 97.56 193 ARG A C 1
ATOM 1495 O O . ARG A 1 193 ? 0.334 6.870 1.676 1.00 97.56 193 ARG A O 1
ATOM 1502 N N . THR A 1 194 ? 2.479 6.773 1.020 1.00 97.56 194 THR A N 1
ATOM 1503 C CA . THR A 1 194 ? 2.654 5.333 1.268 1.00 97.56 194 THR A CA 1
ATOM 1504 C C . THR A 1 194 ? 2.384 4.961 2.719 1.00 97.56 194 THR A C 1
ATOM 1506 O O . THR A 1 194 ? 1.611 4.048 2.975 1.00 97.56 194 THR A O 1
ATOM 1509 N N . GLY A 1 195 ? 2.973 5.676 3.683 1.00 97.62 195 GLY A N 1
ATOM 1510 C CA . GLY A 1 195 ? 2.733 5.427 5.103 1.00 97.62 195 GLY A CA 1
ATOM 1511 C C . GLY A 1 195 ? 1.271 5.641 5.493 1.00 97.62 195 GLY A C 1
ATOM 1512 O O . GLY A 1 195 ? 0.739 4.880 6.294 1.00 97.62 195 GLY A O 1
ATOM 1513 N N . THR A 1 196 ? 0.603 6.633 4.901 1.00 98.44 196 THR A N 1
ATOM 1514 C CA . THR A 1 196 ? -0.831 6.865 5.107 1.00 98.44 196 THR A CA 1
ATOM 1515 C C . THR A 1 196 ? -1.672 5.713 4.558 1.00 98.44 196 THR A C 1
ATOM 1517 O O . THR A 1 196 ? -2.538 5.217 5.266 1.00 98.44 196 THR A O 1
ATOM 1520 N N . MET A 1 197 ? -1.393 5.225 3.349 1.00 98.44 197 MET A N 1
ATOM 1521 C CA . MET A 1 197 ? -2.136 4.099 2.771 1.00 98.44 197 MET A CA 1
ATOM 1522 C C . MET A 1 197 ? -1.882 2.776 3.520 1.00 98.44 197 MET A C 1
ATOM 1524 O O . MET A 1 197 ? -2.788 1.985 3.747 1.00 98.44 197 MET A O 1
ATOM 1528 N N . LEU A 1 198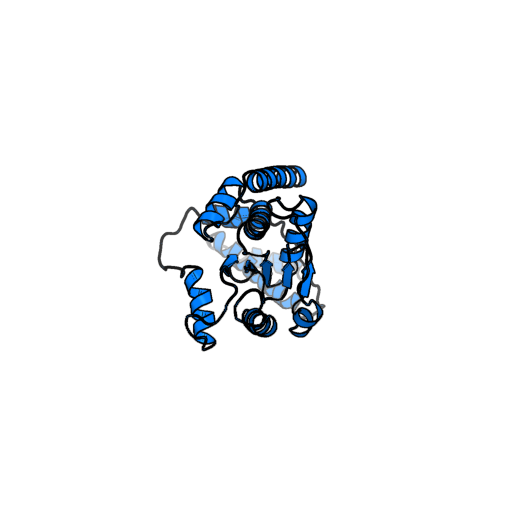 ? -0.659 2.549 4.001 1.00 98.50 198 LEU A N 1
ATOM 1529 C CA . LEU A 1 198 ? -0.359 1.404 4.868 1.00 98.50 198 LEU A CA 1
ATOM 1530 C C . LEU A 1 198 ? -1.105 1.490 6.209 1.00 98.50 198 LEU A C 1
ATOM 1532 O O . LEU A 1 198 ? -1.576 0.476 6.721 1.00 98.50 198 LEU A O 1
ATOM 1536 N N . ALA A 1 199 ? -1.206 2.691 6.792 1.00 98.56 199 ALA A N 1
ATOM 1537 C CA . ALA A 1 199 ? -1.928 2.908 8.042 1.00 98.56 199 ALA A CA 1
ATOM 1538 C C . ALA A 1 199 ? -3.428 2.653 7.881 1.00 98.56 199 ALA A C 1
ATOM 1540 O O . ALA A 1 199 ? -4.027 2.079 8.788 1.00 98.56 199 ALA A O 1
ATOM 1541 N N . SER A 1 200 ? -4.031 3.055 6.756 1.00 98.62 200 SER A N 1
ATOM 1542 C CA . SER A 1 200 ? -5.464 2.842 6.526 1.00 98.62 200 SER A CA 1
ATOM 1543 C C . SER A 1 200 ? -5.812 1.355 6.536 1.00 98.62 200 SER A C 1
ATOM 1545 O O . SER A 1 200 ? -6.790 0.975 7.170 1.00 98.62 200 SER A O 1
ATOM 1547 N N . TYR A 1 201 ? -4.966 0.494 5.964 1.00 98.38 201 TYR A N 1
ATOM 1548 C CA . TYR A 1 201 ? -5.178 -0.953 6.036 1.00 98.38 201 TYR A CA 1
ATOM 1549 C C . TYR A 1 201 ? -5.121 -1.488 7.474 1.00 98.38 201 TYR A C 1
ATOM 1551 O O . TYR A 1 201 ? -5.988 -2.251 7.883 1.00 98.38 201 TYR A O 1
ATOM 1559 N N . LEU A 1 202 ? -4.161 -1.039 8.291 1.00 98.38 202 LEU A N 1
ATOM 1560 C CA . LEU A 1 202 ? -4.113 -1.425 9.710 1.00 98.38 202 LEU A CA 1
ATOM 1561 C C . LEU A 1 202 ? -5.368 -0.971 10.473 1.00 98.38 202 LEU A C 1
ATOM 1563 O O . LEU A 1 202 ? -5.842 -1.687 11.352 1.00 98.38 202 LEU A O 1
ATOM 1567 N N . ILE A 1 203 ? -5.902 0.205 10.134 1.00 98.44 203 ILE A N 1
ATOM 1568 C CA . ILE A 1 203 ? -7.138 0.737 10.721 1.00 98.44 203 ILE A CA 1
ATOM 1569 C C . ILE A 1 203 ? -8.350 -0.096 10.315 1.00 98.44 203 ILE A C 1
ATOM 1571 O O . ILE A 1 203 ? -9.174 -0.424 11.166 1.00 98.44 203 ILE A O 1
ATOM 1575 N N . ARG A 1 204 ? -8.438 -0.479 9.039 1.00 96.44 204 ARG A N 1
ATOM 1576 C CA . ARG A 1 204 ? -9.461 -1.402 8.530 1.00 96.44 204 ARG A CA 1
ATOM 1577 C C . ARG A 1 204 ? -9.440 -2.735 9.283 1.00 96.44 204 ARG A C 1
ATOM 1579 O O . ARG A 1 204 ? -10.499 -3.239 9.633 1.00 96.44 204 ARG A O 1
ATOM 1586 N N . GLU A 1 205 ? -8.252 -3.236 9.619 1.00 95.44 205 GLU A N 1
ATOM 1587 C CA . GLU A 1 205 ? -8.056 -4.446 10.434 1.00 95.44 205 GLU A CA 1
ATOM 1588 C C . GLU A 1 205 ? -8.336 -4.241 11.942 1.00 95.44 205 GLU A C 1
ATOM 1590 O O . GLU A 1 205 ? -8.095 -5.133 12.756 1.00 95.44 205 GLU A O 1
ATOM 1595 N N . GLY A 1 206 ? -8.848 -3.071 12.340 1.00 95.75 206 GLY A N 1
ATOM 1596 C CA . GLY A 1 206 ? -9.294 -2.772 13.702 1.00 95.75 206 GLY A CA 1
ATOM 1597 C C . GLY A 1 206 ? -8.254 -2.092 14.596 1.00 95.75 206 GLY A C 1
ATOM 1598 O O . GLY A 1 206 ? -8.504 -1.908 15.788 1.00 95.75 206 GLY A O 1
ATOM 1599 N N . MET A 1 207 ? -7.087 -1.699 14.073 1.00 97.81 207 MET A N 1
ATOM 1600 C CA . MET A 1 207 ? -6.115 -0.921 14.848 1.00 97.81 207 MET A CA 1
ATOM 1601 C C . MET A 1 207 ? -6.572 0.542 14.983 1.00 97.81 207 MET A C 1
ATOM 1603 O O . MET A 1 207 ? -6.844 1.186 13.973 1.00 97.81 207 MET A O 1
ATOM 1607 N N . PRO A 1 208 ? -6.577 1.145 16.185 1.00 98.25 208 PRO A N 1
ATOM 1608 C CA . PRO A 1 208 ? -6.858 2.573 16.318 1.00 98.25 208 PRO A CA 1
ATOM 1609 C C . PRO A 1 208 ? -5.885 3.417 15.483 1.00 98.25 208 PRO A C 1
ATOM 1611 O O . PRO A 1 208 ? -4.682 3.138 15.454 1.00 98.25 208 PRO A O 1
ATOM 1614 N N . ALA A 1 209 ? -6.360 4.494 14.850 1.00 98.38 209 ALA A N 1
ATOM 1615 C CA . ALA A 1 209 ? -5.544 5.318 13.953 1.00 98.38 209 ALA A CA 1
ATOM 1616 C C . ALA A 1 209 ? -4.277 5.845 14.632 1.00 98.38 209 ALA A C 1
ATOM 1618 O O . ALA A 1 209 ? -3.197 5.841 14.040 1.00 98.38 209 ALA A O 1
ATOM 1619 N N . GLN A 1 210 ? -4.380 6.250 15.902 1.00 98.19 210 GLN A N 1
ATOM 1620 C CA . GLN A 1 210 ? -3.224 6.711 16.671 1.00 98.19 210 GLN A CA 1
ATOM 1621 C C . GLN A 1 210 ? -2.150 5.627 16.822 1.00 98.19 210 GLN A C 1
ATOM 1623 O O . GLN A 1 210 ? -0.958 5.934 16.768 1.00 98.19 210 GLN A O 1
ATOM 1628 N N . ASP A 1 211 ? -2.554 4.371 16.989 1.00 98.44 211 ASP A N 1
ATOM 1629 C CA . ASP A 1 211 ? -1.634 3.254 17.181 1.00 98.44 211 ASP A CA 1
ATOM 1630 C C . ASP A 1 211 ? -1.032 2.799 15.852 1.00 98.44 211 ASP A C 1
ATOM 1632 O O . ASP A 1 211 ? 0.176 2.564 15.789 1.00 98.44 211 ASP A O 1
ATOM 1636 N N . ALA A 1 212 ? -1.816 2.807 14.768 1.00 98.25 212 ALA A N 1
ATOM 1637 C CA . ALA A 1 212 ? -1.319 2.576 13.411 1.00 98.25 212 ALA A CA 1
ATOM 1638 C C . ALA A 1 212 ? -0.245 3.607 13.022 1.00 98.25 212 ALA A C 1
ATOM 1640 O O . ALA A 1 212 ? 0.834 3.243 12.544 1.00 98.25 212 ALA A O 1
ATOM 1641 N N . ILE A 1 213 ? -0.488 4.893 13.311 1.00 98.38 213 ILE A N 1
ATOM 1642 C CA . ILE A 1 213 ? 0.475 5.978 13.073 1.00 98.38 213 ILE A CA 1
ATOM 1643 C C . ILE A 1 213 ? 1.757 5.759 13.885 1.00 98.38 213 ILE A C 1
ATOM 1645 O O . ILE A 1 213 ? 2.859 5.826 13.334 1.00 98.38 213 ILE A O 1
ATOM 1649 N N . LYS A 1 214 ? 1.640 5.481 15.191 1.00 98.00 214 LYS A N 1
ATOM 1650 C CA . LYS A 1 214 ? 2.800 5.232 16.067 1.00 98.00 214 LYS A CA 1
ATOM 1651 C C . LYS A 1 214 ? 3.608 4.022 15.600 1.00 98.00 214 LYS A C 1
ATOM 1653 O O . LYS A 1 214 ? 4.835 4.109 15.525 1.00 98.00 214 LYS A O 1
ATOM 1658 N N . LYS A 1 215 ? 2.937 2.916 15.262 1.00 96.69 215 LYS A N 1
ATOM 1659 C CA . LYS A 1 215 ? 3.562 1.687 14.760 1.00 96.69 215 LYS A CA 1
ATOM 1660 C C . LYS A 1 215 ? 4.361 1.963 13.493 1.00 96.69 215 LYS A C 1
ATOM 1662 O O . LYS A 1 215 ? 5.554 1.668 13.459 1.00 96.69 215 LYS A O 1
ATOM 1667 N N . LEU A 1 216 ? 3.749 2.590 12.489 1.00 96.69 216 LEU A N 1
ATOM 1668 C CA . LEU A 1 216 ? 4.441 2.868 11.232 1.00 96.69 216 L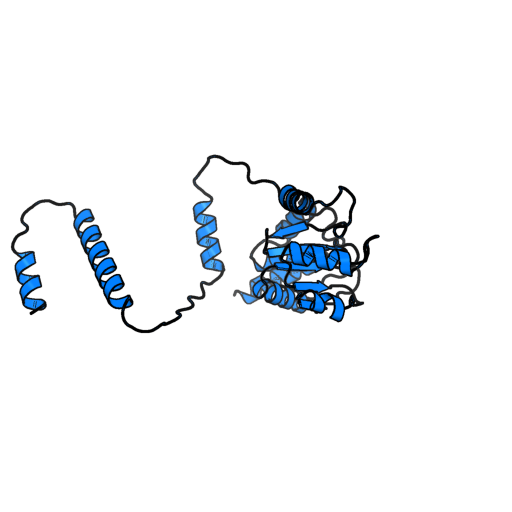EU A CA 1
ATOM 1669 C C . LEU A 1 216 ? 5.571 3.876 11.392 1.00 96.69 216 LEU A C 1
ATOM 1671 O O . LEU A 1 216 ? 6.625 3.674 10.807 1.00 96.69 216 LEU A O 1
ATOM 1675 N N . ARG A 1 217 ? 5.436 4.911 12.226 1.00 96.44 217 ARG A N 1
ATOM 1676 C CA . ARG A 1 217 ? 6.556 5.829 12.505 1.00 96.44 217 ARG A CA 1
ATOM 1677 C C . ARG A 1 217 ? 7.733 5.137 13.189 1.00 96.44 217 ARG A C 1
ATOM 1679 O O . ARG A 1 217 ? 8.879 5.514 12.945 1.00 96.44 217 ARG A O 1
ATOM 1686 N N . LYS A 1 218 ? 7.460 4.130 14.024 1.00 94.88 218 LYS A N 1
ATOM 1687 C CA . LYS A 1 218 ? 8.482 3.320 14.696 1.00 94.88 218 LYS A CA 1
ATOM 1688 C C . LYS A 1 218 ? 9.183 2.363 13.730 1.00 94.88 218 LYS A C 1
ATOM 1690 O O . LYS A 1 218 ? 10.406 2.275 13.755 1.00 94.88 218 LYS A O 1
ATOM 1695 N N . GLU A 1 219 ? 8.423 1.653 12.902 1.00 89.75 219 GLU A N 1
ATOM 1696 C CA . GLU A 1 219 ? 8.942 0.599 12.013 1.00 89.75 219 GLU A CA 1
ATOM 1697 C C . GLU A 1 219 ? 9.466 1.142 10.678 1.00 89.75 219 GLU A C 1
ATOM 1699 O O . GLU A 1 219 ? 10.415 0.604 10.115 1.00 89.75 219 GLU A O 1
ATOM 1704 N N . ARG A 1 220 ? 8.884 2.240 10.193 1.00 92.62 220 ARG A N 1
ATOM 1705 C CA . ARG A 1 220 ? 9.194 2.916 8.930 1.00 92.62 220 ARG A CA 1
ATOM 1706 C C . ARG A 1 220 ? 9.362 4.413 9.184 1.00 92.62 220 ARG A C 1
ATOM 1708 O O . ARG A 1 220 ? 8.424 5.203 9.029 1.00 92.62 220 ARG A O 1
ATOM 1715 N N . LYS A 1 221 ? 10.566 4.811 9.607 1.00 91.31 221 LYS A N 1
ATOM 1716 C CA . LYS A 1 221 ? 10.874 6.204 9.973 1.00 91.31 221 LYS A CA 1
ATOM 1717 C C . LYS A 1 221 ? 10.431 7.185 8.884 1.00 91.31 221 LYS A C 1
ATOM 1719 O O . LYS A 1 221 ? 10.711 6.993 7.707 1.00 91.31 221 LYS A O 1
ATOM 1724 N N . GLY A 1 222 ? 9.748 8.247 9.308 1.00 90.81 222 GLY A N 1
ATOM 1725 C CA . GLY A 1 222 ? 9.229 9.295 8.428 1.00 90.81 222 GLY A CA 1
ATOM 1726 C C . GLY A 1 222 ? 7.909 8.971 7.719 1.00 90.81 222 GLY A C 1
ATOM 1727 O O . GLY A 1 222 ? 7.455 9.774 6.907 1.00 90.81 222 GLY A O 1
ATOM 1728 N N . SER A 1 223 ? 7.266 7.844 8.045 1.00 95.88 223 SER A N 1
ATOM 1729 C CA . SER A 1 223 ? 5.888 7.571 7.619 1.00 95.88 223 SER A CA 1
ATOM 1730 C C . SER A 1 223 ? 4.904 8.603 8.178 1.00 95.88 223 SER A C 1
ATOM 1732 O O . SER A 1 223 ? 5.033 9.012 9.335 1.00 95.88 223 SER A O 1
ATOM 1734 N N . ILE A 1 224 ? 3.886 8.955 7.380 1.00 96.81 224 ILE A N 1
ATOM 1735 C CA . ILE A 1 224 ? 2.843 9.946 7.711 1.00 96.81 224 ILE A CA 1
ATOM 1736 C C . ILE A 1 224 ? 3.471 11.310 8.047 1.00 96.81 224 ILE A C 1
ATOM 1738 O O . ILE A 1 224 ? 3.798 11.607 9.197 1.00 96.81 224 ILE A O 1
ATOM 1742 N N . GLN A 1 225 ? 3.671 12.138 7.024 1.00 94.94 225 GLN A N 1
ATOM 1743 C CA . GLN A 1 225 ? 4.496 13.348 7.094 1.00 94.94 225 GLN A CA 1
ATOM 1744 C C . GLN A 1 225 ? 3.721 14.610 7.483 1.00 94.94 225 GLN A C 1
ATOM 1746 O O . GLN A 1 225 ? 4.333 15.561 7.963 1.00 94.94 225 GLN A O 1
ATOM 1751 N N . THR A 1 226 ? 2.402 14.653 7.268 1.00 96.62 226 THR A N 1
ATOM 1752 C CA . THR A 1 226 ? 1.605 15.874 7.473 1.00 96.62 226 THR A CA 1
ATOM 1753 C C . THR A 1 226 ? 0.442 15.658 8.437 1.00 96.62 226 THR A C 1
ATOM 1755 O O . THR A 1 226 ? -0.124 14.570 8.516 1.00 96.62 226 THR A O 1
ATOM 1758 N N . PHE A 1 227 ? 0.020 16.724 9.127 1.00 96.88 227 PHE A N 1
ATOM 1759 C CA . PHE A 1 227 ? -1.189 16.691 9.962 1.00 96.88 227 PHE A CA 1
ATOM 1760 C C . PHE A 1 227 ? -2.443 16.338 9.153 1.00 96.88 227 PHE A C 1
ATOM 1762 O O . PHE A 1 227 ? -3.287 15.588 9.625 1.00 96.88 227 PHE A O 1
ATOM 1769 N N . LYS A 1 228 ? -2.516 16.779 7.888 1.00 97.69 228 LYS A N 1
ATOM 1770 C CA . LYS A 1 228 ? -3.611 16.415 6.975 1.00 97.69 228 LYS A CA 1
ATOM 1771 C C . LYS A 1 228 ? -3.688 14.904 6.740 1.00 97.69 228 LYS A C 1
ATOM 1773 O O . LYS A 1 228 ? -4.782 14.368 6.610 1.00 97.69 228 LYS A O 1
ATOM 1778 N N . GLN A 1 229 ? -2.545 14.219 6.687 1.00 98.12 229 GLN A N 1
ATOM 1779 C CA . GLN A 1 229 ? -2.502 12.762 6.571 1.00 98.12 229 GLN A CA 1
ATOM 1780 C C . GLN A 1 229 ? -2.981 12.070 7.850 1.00 98.12 229 GLN A C 1
ATOM 1782 O O . GLN A 1 229 ? -3.727 11.099 7.767 1.00 98.12 229 GLN A O 1
ATOM 1787 N N . GLU A 1 230 ? -2.607 12.582 9.025 1.00 98.38 230 GLU A N 1
ATOM 1788 C CA . GLU A 1 230 ? -3.133 12.074 10.298 1.00 98.38 230 GLU A CA 1
ATOM 1789 C C . GLU A 1 230 ? -4.649 12.272 10.413 1.00 98.38 230 GLU A C 1
ATOM 1791 O O . GLU A 1 230 ? -5.361 11.358 10.825 1.00 98.38 230 GLU A O 1
ATOM 1796 N N . ASP A 1 231 ? -5.156 13.443 10.030 1.00 98.31 231 ASP A N 1
ATOM 1797 C CA . ASP A 1 231 ? -6.587 13.744 10.076 1.00 98.31 231 ASP A CA 1
ATOM 1798 C C . ASP A 1 231 ? -7.380 12.900 9.074 1.00 98.31 231 ASP A C 1
ATOM 1800 O O . ASP A 1 231 ? -8.458 12.413 9.412 1.00 98.31 231 ASP A O 1
ATOM 1804 N N . GLY A 1 232 ? -6.817 12.633 7.890 1.00 98.38 232 GLY A N 1
ATOM 1805 C CA . GLY A 1 232 ? -7.385 11.682 6.932 1.00 98.38 232 GLY A CA 1
ATOM 1806 C C . GLY A 1 232 ? -7.537 10.275 7.519 1.00 98.38 232 GLY A C 1
ATOM 1807 O O . GLY A 1 232 ? -8.578 9.649 7.350 1.00 98.38 232 GLY A O 1
ATOM 1808 N N . LEU A 1 233 ? -6.552 9.802 8.291 1.00 98.69 233 LEU A N 1
ATOM 1809 C CA . LEU A 1 233 ? -6.628 8.500 8.967 1.00 98.69 233 LEU A CA 1
ATOM 1810 C C . LEU A 1 233 ? -7.678 8.468 10.082 1.00 98.69 233 LEU A C 1
ATOM 1812 O O . LEU A 1 233 ? -8.382 7.473 10.224 1.00 98.69 233 LEU A O 1
ATOM 1816 N N . LYS A 1 234 ? -7.826 9.552 10.853 1.00 98.44 234 LYS A N 1
ATOM 1817 C CA . LYS A 1 234 ? -8.899 9.664 11.858 1.00 98.44 234 LYS A CA 1
ATOM 1818 C C . LYS A 1 234 ? -10.279 9.668 11.197 1.00 98.44 234 LYS A C 1
ATOM 1820 O O . LYS A 1 234 ? -11.196 9.018 11.690 1.00 98.44 234 LYS A O 1
ATOM 1825 N N . ALA A 1 235 ? -10.422 10.378 10.077 1.00 98.31 235 ALA A N 1
ATOM 1826 C CA . ALA A 1 235 ? -11.656 10.389 9.298 1.00 98.31 235 ALA A CA 1
ATOM 1827 C C . ALA A 1 235 ? -11.979 8.993 8.744 1.00 98.31 235 ALA A C 1
ATOM 1829 O O . ALA A 1 235 ? -13.128 8.560 8.820 1.00 98.31 235 ALA A O 1
ATOM 1830 N N . TYR A 1 236 ? -10.964 8.271 8.262 1.00 98.56 236 TYR A N 1
ATOM 1831 C CA . TYR A 1 236 ? -11.112 6.892 7.808 1.00 98.56 236 TYR A CA 1
ATOM 1832 C C . TYR A 1 236 ? -11.506 5.936 8.940 1.00 98.56 236 TYR A C 1
ATOM 1834 O O . TYR A 1 236 ? -12.428 5.148 8.765 1.00 98.56 236 TYR A O 1
ATOM 1842 N N . GLN A 1 237 ? -10.899 6.048 10.127 1.00 98.38 237 GLN A N 1
ATOM 1843 C CA . GLN A 1 237 ? -11.321 5.271 11.299 1.00 98.38 237 GLN A CA 1
ATOM 1844 C C . GLN A 1 237 ? -12.807 5.499 11.612 1.00 98.38 237 GLN A C 1
ATOM 1846 O O . GLN A 1 237 ? -13.560 4.539 11.741 1.00 98.38 237 GLN A O 1
ATOM 1851 N N . ALA A 1 238 ? -13.250 6.759 11.660 1.00 97.94 238 ALA A N 1
ATOM 1852 C CA . ALA A 1 238 ? -14.654 7.083 11.908 1.00 97.94 238 ALA A CA 1
ATOM 1853 C C . ALA A 1 238 ? -15.592 6.549 10.808 1.00 97.94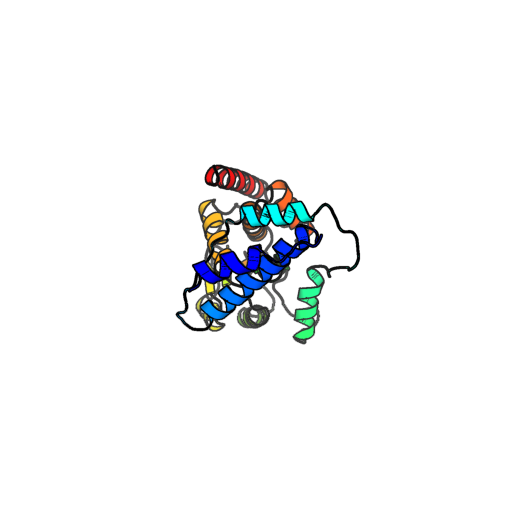 238 ALA A C 1
ATOM 1855 O O . ALA A 1 238 ? -16.754 6.252 11.076 1.00 97.94 238 ALA A O 1
ATOM 1856 N N . TYR A 1 239 ? -15.119 6.445 9.564 1.00 98.06 239 TYR A N 1
ATOM 1857 C CA . TYR A 1 239 ? -15.856 5.791 8.483 1.00 98.06 239 TYR A CA 1
ATOM 1858 C C . TYR A 1 239 ? -15.985 4.279 8.724 1.00 98.06 239 TYR A C 1
ATOM 1860 O O . TYR A 1 239 ? -17.100 3.760 8.687 1.00 98.06 239 TYR A O 1
ATOM 1868 N N . VAL A 1 240 ? -14.881 3.594 9.044 1.00 96.50 240 VAL A N 1
ATOM 1869 C CA . VAL A 1 240 ? -14.870 2.149 9.330 1.00 96.50 240 VAL A CA 1
ATOM 1870 C C . VAL A 1 240 ? -15.798 1.822 10.505 1.00 96.50 240 VAL A C 1
ATOM 1872 O O . VAL A 1 240 ? -16.657 0.953 10.382 1.00 96.50 240 VAL A O 1
ATOM 1875 N N . GLU A 1 241 ? -15.722 2.574 11.603 1.00 94.62 241 GLU A N 1
ATOM 1876 C CA . GLU A 1 241 ? -16.585 2.390 12.782 1.00 94.62 241 GLU A CA 1
ATOM 1877 C C . GLU A 1 241 ? -18.080 2.565 12.469 1.00 94.62 241 GLU A C 1
ATOM 1879 O O . GLU A 1 241 ? -18.919 1.876 13.045 1.00 94.62 241 GLU A O 1
ATOM 1884 N N . ARG A 1 242 ? -18.435 3.464 11.543 1.00 94.44 242 ARG A N 1
ATOM 1885 C CA . ARG A 1 242 ? -19.826 3.634 11.091 1.00 94.44 242 ARG A CA 1
ATOM 1886 C C . ARG A 1 242 ? -20.287 2.533 10.149 1.00 94.44 242 ARG A C 1
ATOM 1888 O O . ARG A 1 242 ? -21.476 2.276 10.105 1.00 94.44 242 ARG A O 1
ATOM 1895 N N . SER A 1 243 ? -19.382 1.923 9.387 1.00 88.12 243 SER A N 1
ATOM 1896 C CA . SER A 1 243 ? -19.726 0.836 8.461 1.00 88.12 243 SER A CA 1
ATOM 1897 C C . SER A 1 243 ? -19.965 -0.511 9.155 1.00 88.12 243 SER A C 1
ATOM 1899 O O . SER A 1 243 ? -20.550 -1.409 8.558 1.00 88.12 243 SER A O 1
ATOM 1901 N N . ILE A 1 244 ? -19.500 -0.650 10.401 1.00 78.62 244 ILE A N 1
ATOM 1902 C CA . ILE A 1 244 ? -19.654 -1.859 11.224 1.00 78.62 244 ILE A CA 1
ATOM 1903 C C . ILE A 1 244 ? -20.979 -1.856 12.010 1.00 78.62 244 ILE A C 1
ATOM 1905 O O . ILE A 1 244 ? -21.484 -2.929 12.341 1.00 78.62 244 ILE A O 1
ATOM 1909 N N . ASN A 1 245 ? -21.521 -0.671 12.317 1.00 58.34 245 ASN A N 1
ATOM 1910 C CA . ASN A 1 245 ? -22.762 -0.479 13.080 1.00 58.34 245 ASN A CA 1
ATOM 1911 C C . ASN A 1 245 ? -23.984 -0.349 12.166 1.00 58.34 245 ASN A C 1
ATOM 1913 O O . ASN A 1 245 ? -25.065 -0.810 12.592 1.00 58.34 245 ASN A O 1
#

Radius of gyration: 25.86 Å; chains: 1; bounding box: 59×72×57 Å

Sequence (245 aa):
LFVLWVSLSLCSFSGSLSFSLFFLFFFLFIFSFLFSFFTENTTFSLSFSFPSHLLYLLKVNNMSSSSSSSPSPSPSSSVKEAMTALGMVEGTCLCQTFSWVINSKMAGSSCPGNSPASLEYDLKILKQMGITCIVSLNEASIDTKLVESFEIRHVDLPVDDYRPPSIEQMVEFGEIVDKEERTLVHCNAGMGRTGTMLASYLIREGMPAQDAIKKLRKERKGSIQTFKQEDGLKAYQAYVERSIN